Protein AF-0000000074539777 (afdb_homodimer)

InterPro domains:
  IPR002716 PIN domain [PF01850] (3-126)
  IPR002716 PIN domain [SM00670] (1-123)
  IPR029060 PIN-like domain superfamily [SSF88723] (1-130)

Structure (mmCIF, N/CA/C/O backbone):
data_AF-0000000074539777-model_v1
#
loop_
_entity.id
_entity.type
_entity.pdbx_description
1 polymer 'PIN domain-containing protein'
#
loop_
_atom_site.group_PDB
_atom_site.id
_atom_site.type_symbol
_atom_site.label_atom_id
_atom_site.label_alt_id
_atom_site.label_comp_id
_atom_site.label_asym_id
_atom_site.label_entity_id
_atom_site.label_seq_id
_atom_site.pdbx_PDB_ins_code
_atom_site.Cartn_x
_atom_site.Cartn_y
_atom_site.Cartn_z
_atom_site.occupancy
_atom_site.B_iso_or_equiv
_atom_site.auth_seq_id
_atom_site.auth_comp_id
_atom_site.auth_asym_id
_atom_site.auth_atom_id
_atom_site.pdbx_PDB_model_num
ATOM 1 N N . MET A 1 1 ? -0.847 11.086 22.734 1 93.5 1 MET A N 1
ATOM 2 C CA . MET A 1 1 ? -1.852 10.781 21.719 1 93.5 1 MET A CA 1
ATOM 3 C C . MET A 1 1 ? -1.204 10.594 20.359 1 93.5 1 MET A C 1
ATOM 5 O O . MET A 1 1 ? -0.222 11.266 20.031 1 93.5 1 MET A O 1
ATOM 9 N N . LYS A 1 2 ? -1.701 9.633 19.562 1 98.12 2 LYS A N 1
ATOM 10 C CA . LYS A 1 2 ? -1.198 9.391 18.219 1 98.12 2 LYS A CA 1
ATOM 11 C C . LYS A 1 2 ? -2.225 9.797 17.156 1 98.12 2 LYS A C 1
ATOM 13 O O . LYS A 1 2 ? -3.426 9.586 17.344 1 98.12 2 LYS A O 1
ATOM 18 N N . ILE A 1 3 ? -1.72 10.352 16.047 1 98.62 3 ILE A N 1
ATOM 19 C CA . ILE A 1 3 ? -2.578 10.797 14.945 1 98.62 3 ILE A CA 1
ATOM 20 C C . ILE A 1 3 ? -2.053 10.25 13.625 1 98.62 3 ILE A C 1
ATOM 22 O O . ILE A 1 3 ? -0.875 10.422 13.297 1 98.62 3 ILE A O 1
ATOM 26 N N . PHE A 1 4 ? -2.889 9.555 12.945 1 98.88 4 PHE A N 1
ATOM 27 C CA . PHE A 1 4 ? -2.537 9.023 11.633 1 98.88 4 PHE A CA 1
ATOM 28 C C . PHE A 1 4 ? -2.756 10.078 10.555 1 98.88 4 PHE A C 1
ATOM 30 O O . PHE A 1 4 ? -3.838 10.656 10.453 1 98.88 4 PHE A O 1
ATOM 37 N N . LEU A 1 5 ? -1.773 10.383 9.789 1 98.62 5 LEU A N 1
ATOM 38 C CA . LEU A 1 5 ? -1.896 11.312 8.672 1 98.62 5 LEU A CA 1
ATOM 39 C C . LEU A 1 5 ? -2.086 10.555 7.359 1 98.62 5 LEU A C 1
ATOM 41 O O . LEU A 1 5 ? -1.193 9.828 6.922 1 98.62 5 LEU A O 1
ATOM 45 N N . ASP A 1 6 ? -3.156 10.75 6.727 1 98.44 6 ASP A N 1
ATOM 46 C CA . ASP A 1 6 ? -3.512 10.117 5.457 1 98.44 6 ASP A CA 1
ATOM 47 C C . ASP A 1 6 ? -2.797 10.797 4.289 1 98.44 6 ASP A C 1
ATOM 49 O O . ASP A 1 6 ? -2.221 11.875 4.445 1 98.44 6 ASP A O 1
ATOM 53 N N . ALA A 1 7 ? -2.826 10.18 3.137 1 98.5 7 ALA A N 1
ATOM 54 C CA . ALA A 1 7 ? -2.092 10.641 1.961 1 98.5 7 ALA A CA 1
ATOM 55 C C . ALA A 1 7 ? -2.596 12.008 1.5 1 98.5 7 ALA A C 1
ATOM 57 O O . ALA A 1 7 ? -1.803 12.883 1.154 1 98.5 7 ALA A O 1
ATOM 58 N N . ASN A 1 8 ? -3.934 12.242 1.515 1 96.5 8 ASN A N 1
ATOM 59 C CA . ASN A 1 8 ? -4.473 13.5 1.01 1 96.5 8 ASN A CA 1
ATOM 60 C C . ASN A 1 8 ? -3.914 14.695 1.776 1 96.5 8 ASN A C 1
ATOM 62 O O . ASN A 1 8 ? -3.576 15.719 1.178 1 96.5 8 ASN A O 1
ATOM 66 N N . TYR A 1 9 ? -3.838 14.508 3.031 1 97.12 9 TYR A N 1
ATOM 67 C CA . TYR A 1 9 ? -3.311 15.609 3.83 1 97.12 9 TYR A CA 1
ATOM 68 C C . TYR A 1 9 ? -1.845 15.867 3.502 1 97.12 9 TYR A C 1
ATOM 70 O O . TYR A 1 9 ? -1.429 17.016 3.357 1 97.12 9 TYR A O 1
ATOM 78 N N . LEU A 1 10 ? -1.102 14.852 3.418 1 98.06 10 LEU A N 1
ATOM 79 C CA . LEU A 1 10 ? 0.322 14.961 3.119 1 98.06 10 LEU A CA 1
ATOM 80 C C . LEU A 1 10 ? 0.542 15.578 1.74 1 98.06 10 LEU A C 1
ATOM 82 O O . LEU A 1 10 ? 1.51 16.312 1.532 1 98.06 10 LEU A O 1
ATOM 86 N N . ILE A 1 11 ? -0.295 15.266 0.81 1 98 11 ILE A N 1
ATOM 87 C CA . ILE A 1 11 ? -0.222 15.828 -0.534 1 98 11 ILE A CA 1
ATOM 88 C C . ILE A 1 11 ? -0.515 17.328 -0.481 1 98 11 ILE A C 1
ATOM 90 O O . ILE A 1 11 ? 0.209 18.125 -1.076 1 98 11 ILE A O 1
ATOM 94 N N . TYR A 1 12 ? -1.495 17.703 0.322 1 95.62 12 TYR A N 1
ATOM 95 C CA . TYR A 1 12 ? -1.911 19.109 0.401 1 95.62 12 TYR A CA 1
ATOM 96 C C . TYR A 1 12 ? -0.841 19.953 1.075 1 95.62 12 TYR A C 1
ATOM 98 O O . TYR A 1 12 ? -0.708 21.141 0.779 1 95.62 12 TYR A O 1
ATOM 106 N N . LEU A 1 13 ? -0.101 19.344 1.964 1 95.81 13 LEU A N 1
ATOM 107 C CA . LEU A 1 13 ? 0.992 20.047 2.613 1 95.81 13 LEU A CA 1
ATOM 108 C C . LEU A 1 13 ? 2.062 20.453 1.599 1 95.81 13 LEU A C 1
ATOM 110 O O . LEU A 1 13 ? 2.762 21.438 1.784 1 95.81 13 LEU A O 1
ATOM 114 N N . LYS A 1 14 ? 2.145 19.641 0.512 1 95.06 14 LYS A N 1
ATOM 115 C CA . LYS A 1 14 ? 3.145 19.922 -0.518 1 95.06 14 LYS A CA 1
ATOM 116 C C . LYS A 1 14 ? 2.533 20.672 -1.693 1 95.06 14 LYS A C 1
ATOM 118 O O . LYS A 1 14 ? 3.154 21.578 -2.244 1 95.06 14 LYS A O 1
ATOM 123 N N . TYR A 1 15 ? 1.39 20.188 -2.094 1 91.38 15 TYR A N 1
ATOM 124 C CA . TYR A 1 15 ? 0.688 20.734 -3.248 1 91.38 15 TYR A CA 1
ATOM 125 C C . TYR A 1 15 ? -0.777 21 -2.922 1 91.38 15 TYR A 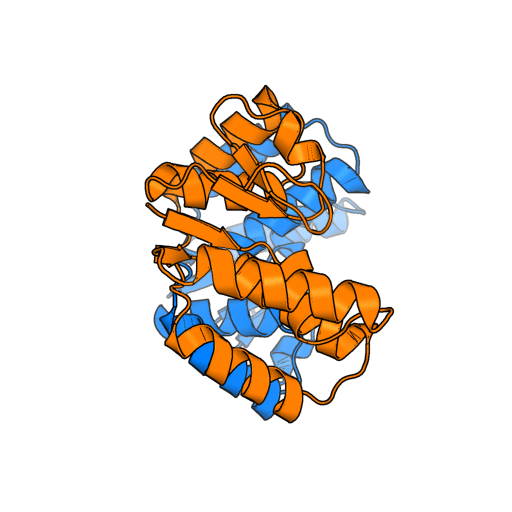C 1
ATOM 127 O O . TYR A 1 15 ? -1.549 20.078 -2.697 1 91.38 15 TYR A O 1
ATOM 135 N N . SER A 1 16 ? -1.021 22.359 -2.871 1 86.44 16 SER A N 1
ATOM 136 C CA . SER A 1 16 ? -2.395 22.766 -2.594 1 86.44 16 SER A CA 1
ATOM 137 C C . SER A 1 16 ? -2.99 23.531 -3.768 1 86.44 16 SER A C 1
ATOM 139 O O . SER A 1 16 ? -2.273 24.234 -4.484 1 86.44 16 SER A O 1
ATOM 141 N N . GLU A 1 17 ? -4.27 23.375 -3.844 1 83.5 17 GLU A N 1
ATOM 142 C CA . GLU A 1 17 ? -4.973 24.016 -4.949 1 83.5 17 GLU A CA 1
ATOM 143 C C . GLU A 1 17 ? -5.023 25.531 -4.758 1 83.5 17 GLU A C 1
ATOM 145 O O . GLU A 1 17 ? -5.242 26.281 -5.715 1 83.5 17 GLU A O 1
ATOM 150 N N . SER A 1 18 ? -4.961 26 -3.508 1 89.88 18 SER A N 1
ATOM 151 C CA . SER A 1 18 ? -5.023 27.422 -3.205 1 89.88 18 SER A CA 1
ATOM 152 C C . SER A 1 18 ? -4.199 27.766 -1.967 1 89.88 18 SER A C 1
ATOM 154 O O . SER A 1 18 ? -3.91 26.891 -1.149 1 89.88 18 SER A O 1
ATOM 156 N N . ASP A 1 19 ? -3.922 28.984 -1.865 1 90.94 19 ASP A N 1
ATOM 157 C CA . ASP A 1 19 ? -3.209 29.469 -0.685 1 90.94 19 ASP A CA 1
ATOM 158 C C . ASP A 1 19 ? -4.035 29.25 0.581 1 90.94 19 ASP A C 1
ATOM 160 O O . ASP A 1 19 ? -3.486 28.969 1.647 1 90.94 19 ASP A O 1
ATOM 164 N N . GLU A 1 20 ? -5.211 29.391 0.403 1 90.75 20 GLU A N 1
ATOM 165 C CA . GLU A 1 20 ? -6.113 29.219 1.539 1 90.75 20 GLU A CA 1
ATOM 166 C C . GLU A 1 20 ? -6.047 27.797 2.096 1 90.75 20 GLU A C 1
ATOM 168 O O . GLU A 1 20 ? -5.926 27.609 3.309 1 90.75 20 GLU A O 1
ATOM 173 N N . ILE A 1 21 ? -6.105 26.859 1.196 1 89.75 21 ILE A N 1
ATOM 174 C CA . ILE A 1 21 ? -6.043 25.469 1.61 1 89.75 21 ILE A CA 1
ATOM 175 C C . ILE A 1 21 ? -4.672 25.172 2.217 1 89.75 21 ILE A C 1
ATOM 177 O O . ILE A 1 21 ? -4.57 24.469 3.229 1 89.75 21 ILE A O 1
ATOM 181 N N . PHE A 1 22 ? -3.682 25.766 1.641 1 92.12 22 PHE A N 1
ATOM 182 C CA . PHE A 1 22 ? -2.33 25.578 2.158 1 92.12 22 PHE A CA 1
ATOM 183 C C . PHE A 1 22 ? -2.221 26.125 3.582 1 92.12 22 PHE A C 1
ATOM 185 O O . PHE A 1 22 ? -1.679 25.453 4.461 1 92.12 22 PHE A O 1
ATOM 192 N N . ASP A 1 23 ? -2.756 27.266 3.758 1 93.19 23 ASP A N 1
ATOM 193 C CA . ASP A 1 23 ? -2.725 27.875 5.082 1 93.19 23 ASP A CA 1
ATOM 194 C C . ASP A 1 23 ? -3.465 27.016 6.102 1 93.19 23 ASP A C 1
ATOM 196 O O . ASP A 1 23 ? -3.01 26.875 7.238 1 93.19 23 ASP A O 1
ATOM 200 N N . TYR A 1 24 ? -4.527 26.5 5.688 1 92.69 24 TYR A N 1
ATOM 201 C CA . TYR A 1 24 ? -5.289 25.625 6.574 1 92.69 24 TYR A CA 1
ATOM 202 C C . TYR A 1 24 ? -4.488 24.391 6.945 1 92.69 24 TYR A C 1
ATOM 204 O O . TYR A 1 24 ? -4.488 23.969 8.102 1 92.69 24 TYR A O 1
ATOM 212 N N . CYS A 1 25 ? -3.85 23.828 5.988 1 94.62 25 CYS A N 1
ATOM 213 C CA . CYS A 1 25 ? -3.053 22.625 6.23 1 94.62 25 CYS A CA 1
ATOM 214 C C . CYS A 1 25 ? -1.909 22.922 7.195 1 94.62 25 CYS A C 1
ATOM 216 O O . CYS A 1 25 ? -1.661 22.141 8.125 1 94.62 25 CYS A O 1
ATOM 218 N N . VAL A 1 26 ? -1.305 24.047 6.996 1 94.38 26 VAL A N 1
ATOM 219 C CA . VAL A 1 26 ? -0.168 24.422 7.832 1 94.38 26 VAL A CA 1
ATOM 220 C C . VAL A 1 26 ? -0.646 24.719 9.25 1 94.38 26 VAL A C 1
ATOM 222 O O . VAL A 1 26 ? 0.005 24.328 10.227 1 94.38 26 VAL A O 1
ATOM 225 N N . ASN A 1 27 ? -1.733 25.375 9.336 1 95 27 ASN A N 1
ATOM 226 C CA . ASN A 1 27 ? -2.295 25.672 10.648 1 95 27 ASN A CA 1
ATOM 227 C C . ASN A 1 27 ? -2.672 24.391 11.398 1 95 27 ASN A C 1
ATOM 229 O O . ASN A 1 27 ? -2.451 24.297 12.609 1 95 27 ASN A O 1
ATOM 233 N N . LEU A 1 28 ? -3.24 23.484 10.703 1 95.88 28 LEU A N 1
ATOM 234 C CA . LEU A 1 28 ? -3.566 22.203 11.32 1 95.88 28 LEU A CA 1
ATOM 235 C C . LEU A 1 28 ? -2.305 21.5 11.805 1 95.88 28 LEU A C 1
ATOM 237 O O . LEU A 1 28 ? -2.279 20.953 12.914 1 95.88 28 LEU A O 1
ATOM 241 N N . LEU A 1 29 ? -1.307 21.484 11.023 1 95.81 29 LEU A N 1
ATOM 242 C CA . LEU A 1 29 ? -0.048 20.859 11.414 1 95.81 29 LEU A CA 1
ATOM 243 C C . LEU A 1 29 ? 0.476 21.469 12.719 1 95.81 29 LEU A C 1
ATOM 245 O O . LEU A 1 29 ? 0.935 20.734 13.602 1 95.81 29 LEU A O 1
ATOM 249 N N . ARG A 1 30 ? 0.372 22.734 12.828 1 94.94 30 ARG A N 1
ATOM 250 C CA . ARG A 1 30 ? 0.839 23.422 14.031 1 94.94 30 ARG A CA 1
ATOM 251 C C . ARG A 1 30 ? 0.082 22.953 15.266 1 94.94 30 ARG A C 1
ATOM 253 O O . ARG A 1 30 ? 0.652 22.875 16.359 1 94.94 30 ARG A O 1
ATOM 260 N N . LYS A 1 31 ? -1.133 22.641 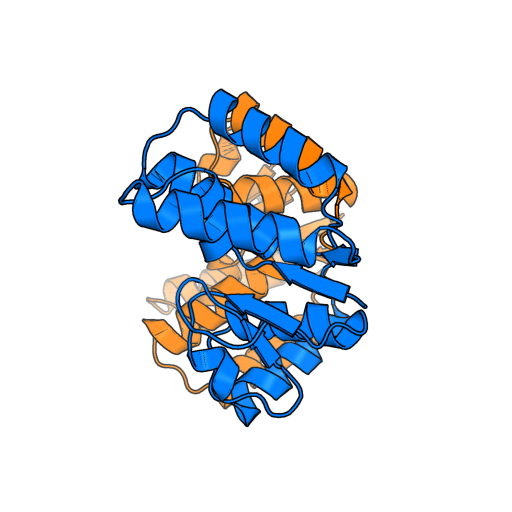15.055 1 94.88 31 LYS A N 1
ATOM 261 C CA . LYS A 1 31 ? -1.979 22.219 16.172 1 94.88 31 LYS A CA 1
ATOM 262 C C . LYS A 1 31 ? -1.674 20.766 16.562 1 94.88 31 LYS A C 1
ATOM 264 O O . LYS A 1 31 ? -1.789 20.406 17.734 1 94.88 31 LYS A O 1
ATOM 269 N N . ILE A 1 32 ? -1.252 20 15.602 1 95.81 32 ILE A N 1
ATOM 270 C CA . ILE A 1 32 ? -1.196 18.578 15.906 1 95.81 32 ILE A CA 1
ATOM 271 C C . ILE A 1 32 ? 0.26 18.125 16.016 1 95.81 32 ILE A C 1
ATOM 273 O O . ILE A 1 32 ? 0.539 17 16.422 1 95.81 32 ILE A O 1
ATOM 277 N N . GLU A 1 33 ? 1.209 19 15.758 1 95.06 33 GLU A N 1
ATOM 278 C CA . GLU A 1 33 ? 2.621 18.625 15.711 1 95.06 33 GLU A CA 1
ATOM 279 C C . GLU A 1 33 ? 3.123 18.203 17.094 1 95.06 33 GLU A C 1
ATOM 281 O O . GLU A 1 33 ? 4.184 17.594 17.203 1 95.06 33 GLU A O 1
ATOM 286 N N . LYS A 1 34 ? 2.418 18.5 18.125 1 95.94 34 LYS A N 1
ATOM 287 C CA . LYS A 1 34 ? 2.803 18.156 19.5 1 95.94 34 LYS A CA 1
ATOM 288 C C . LYS A 1 34 ? 2.512 16.688 19.797 1 95.94 34 LYS A C 1
ATOM 290 O O . LYS A 1 34 ? 3.008 16.141 20.781 1 95.94 34 LYS A O 1
ATOM 295 N N . TYR A 1 35 ? 1.707 16.109 19.016 1 97.5 35 TYR A N 1
ATOM 296 C CA . TYR A 1 35 ? 1.331 14.719 19.219 1 97.5 35 TYR A CA 1
ATOM 297 C C . TYR A 1 35 ? 2.24 13.789 18.422 1 97.5 35 TYR A C 1
ATOM 299 O O . TYR A 1 35 ? 3.131 14.25 17.703 1 97.5 35 TYR A O 1
ATOM 307 N N . ASP A 1 36 ? 2.104 12.477 18.656 1 98.06 36 ASP A N 1
ATOM 308 C CA . ASP A 1 36 ? 2.807 11.469 17.859 1 98.06 36 ASP A CA 1
ATOM 309 C C . ASP A 1 36 ? 2.137 11.273 16.5 1 98.06 36 ASP A C 1
ATOM 311 O O . ASP A 1 36 ? 1.086 10.633 16.406 1 98.06 36 ASP A O 1
ATOM 315 N N . LEU A 1 37 ? 2.762 11.797 15.484 1 98.69 37 LEU A N 1
ATOM 316 C CA . LEU A 1 37 ? 2.217 11.695 14.141 1 98.69 37 LEU A CA 1
ATOM 317 C C . LEU A 1 37 ? 2.703 10.422 13.453 1 98.69 37 LEU A C 1
ATOM 319 O O . LEU A 1 37 ? 3.898 10.117 13.477 1 98.69 37 LEU A O 1
ATOM 323 N N . VAL A 1 38 ? 1.741 9.648 12.891 1 98.81 38 VAL A N 1
ATOM 324 C CA . VAL A 1 38 ? 2.115 8.375 12.289 1 98.81 38 VAL A CA 1
ATOM 325 C C . VAL A 1 38 ? 1.491 8.258 10.906 1 98.81 38 VAL A C 1
ATOM 327 O O . VAL A 1 38 ? 0.511 8.938 10.594 1 98.81 38 VAL A O 1
ATOM 330 N N . THR A 1 39 ? 2.043 7.555 10.086 1 98.88 39 THR A N 1
ATOM 331 C CA . THR A 1 39 ? 1.542 7.102 8.789 1 98.88 39 THR A CA 1
ATOM 332 C C . THR A 1 39 ? 2.057 5.703 8.469 1 98.88 39 THR A C 1
ATOM 334 O O . THR A 1 39 ? 2.521 4.988 9.359 1 98.88 39 THR A O 1
ATOM 337 N N . ASN A 1 40 ? 1.815 5.18 7.312 1 98.88 40 ASN A N 1
ATOM 338 C CA . ASN A 1 40 ? 2.393 3.918 6.859 1 98.88 40 ASN A CA 1
ATOM 339 C C . ASN A 1 40 ? 2.871 4.008 5.41 1 98.88 40 ASN A C 1
ATOM 341 O O . ASN A 1 40 ? 2.672 5.027 4.75 1 98.88 40 ASN A O 1
ATOM 345 N N . MET A 1 41 ? 3.504 2.99 4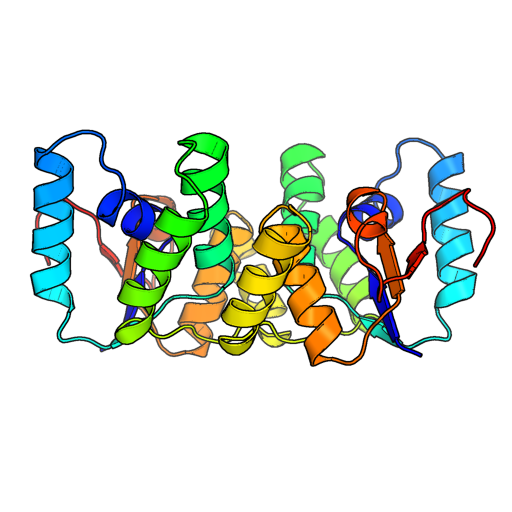.949 1 98.94 41 MET A N 1
ATOM 346 C CA . MET A 1 41 ? 4.156 3.047 3.646 1 98.94 41 MET A CA 1
ATOM 347 C C . MET A 1 41 ? 3.125 3.031 2.521 1 98.94 41 MET A C 1
ATOM 349 O O . MET A 1 41 ? 3.42 3.443 1.397 1 98.94 41 MET A O 1
ATOM 353 N N . LEU A 1 42 ? 1.915 2.492 2.764 1 98.88 42 LEU A N 1
ATOM 354 C CA . LEU A 1 42 ? 0.855 2.584 1.766 1 98.88 42 LEU A CA 1
ATOM 355 C C . LEU A 1 42 ? 0.506 4.039 1.474 1 98.88 42 LEU A C 1
ATOM 357 O O . LEU A 1 42 ? 0.339 4.422 0.313 1 98.88 42 LEU A O 1
ATOM 361 N N . ALA A 1 43 ? 0.405 4.852 2.527 1 98.88 43 ALA A N 1
ATOM 362 C CA . ALA A 1 43 ? 0.134 6.277 2.367 1 98.88 43 ALA A CA 1
ATOM 363 C C . ALA A 1 43 ? 1.274 6.973 1.629 1 98.88 43 ALA A C 1
ATOM 365 O O . ALA A 1 43 ? 1.037 7.793 0.739 1 98.88 43 ALA A O 1
ATOM 366 N N . ILE A 1 44 ? 2.492 6.645 1.985 1 98.94 44 ILE A N 1
ATOM 367 C CA . ILE A 1 44 ? 3.662 7.23 1.345 1 98.94 44 ILE A CA 1
ATOM 368 C C . ILE A 1 44 ? 3.67 6.879 -0.141 1 98.94 44 ILE A C 1
ATOM 370 O O . ILE A 1 44 ? 3.959 7.727 -0.986 1 98.94 44 ILE A O 1
ATOM 374 N N . ASP A 1 45 ? 3.391 5.625 -0.459 1 98.88 45 ASP A N 1
ATOM 375 C CA . ASP A 1 45 ? 3.271 5.172 -1.842 1 98.88 45 ASP A CA 1
ATOM 376 C C . ASP A 1 45 ? 2.27 6.027 -2.615 1 98.88 45 ASP A C 1
ATOM 378 O O . ASP A 1 45 ? 2.551 6.461 -3.734 1 98.88 45 ASP A O 1
ATOM 382 N N . GLU A 1 46 ? 1.127 6.273 -2.025 1 98.69 46 GLU A N 1
ATOM 383 C CA . GLU A 1 46 ? 0.076 7.074 -2.641 1 98.69 46 GLU A CA 1
ATOM 384 C C . GLU A 1 46 ? 0.53 8.516 -2.84 1 98.69 46 GLU A C 1
ATOM 386 O O . GLU A 1 46 ? 0.271 9.117 -3.887 1 98.69 46 GLU A O 1
ATOM 391 N N . VAL A 1 47 ? 1.192 9.078 -1.867 1 98.75 47 VAL A N 1
ATOM 392 C CA . VAL A 1 47 ? 1.679 10.453 -1.932 1 98.75 47 VAL A CA 1
ATOM 393 C C . VAL A 1 47 ? 2.646 10.609 -3.104 1 98.75 47 VAL A C 1
ATOM 395 O O . VAL A 1 47 ? 2.518 11.531 -3.906 1 98.75 47 VAL A O 1
ATOM 398 N N . ILE A 1 48 ? 3.562 9.672 -3.215 1 98.88 48 ILE A N 1
ATOM 399 C CA . ILE A 1 48 ? 4.566 9.758 -4.273 1 98.88 48 ILE A CA 1
ATOM 400 C C . ILE A 1 48 ? 3.887 9.633 -5.637 1 98.88 48 ILE A C 1
ATOM 402 O O . ILE A 1 48 ? 4.191 10.398 -6.555 1 98.88 48 ILE A O 1
ATOM 406 N N . TRP A 1 49 ? 2.969 8.719 -5.758 1 98.5 49 TRP A N 1
ATOM 407 C CA . TRP A 1 49 ? 2.256 8.523 -7.016 1 98.5 49 TRP A CA 1
ATOM 408 C C . TRP A 1 49 ? 1.562 9.812 -7.449 1 98.5 49 TRP A C 1
ATOM 410 O O . TRP A 1 49 ? 1.722 10.258 -8.594 1 98.5 49 TRP A O 1
ATOM 420 N N . ILE A 1 50 ? 0.854 10.391 -6.551 1 98.44 50 ILE A N 1
ATOM 421 C CA . ILE A 1 50 ? 0.046 11.562 -6.887 1 98.44 50 ILE A CA 1
ATOM 422 C C . ILE A 1 50 ? 0.956 12.742 -7.199 1 98.44 50 ILE A C 1
ATOM 424 O O . ILE A 1 50 ? 0.805 13.398 -8.234 1 98.44 50 ILE A O 1
ATOM 428 N N . LEU A 1 51 ? 1.91 13.016 -6.34 1 98.5 51 LEU A N 1
ATOM 429 C CA . LEU A 1 51 ? 2.768 14.18 -6.535 1 98.5 51 LEU A CA 1
ATOM 430 C C . LEU A 1 51 ? 3.602 14.039 -7.805 1 98.5 51 LEU A C 1
ATOM 432 O O . LEU A 1 51 ? 3.717 14.984 -8.586 1 98.5 51 LEU A O 1
ATOM 436 N N . ASN A 1 52 ? 4.152 12.836 -8 1 98.31 52 ASN A N 1
ATOM 437 C CA . ASN A 1 52 ? 5.066 12.641 -9.117 1 98.31 52 ASN A CA 1
ATOM 438 C C . ASN A 1 52 ? 4.316 12.352 -10.414 1 98.31 52 ASN A C 1
ATOM 440 O O . ASN A 1 52 ? 4.621 12.93 -11.461 1 98.31 52 ASN A O 1
ATOM 444 N N . ARG A 1 53 ? 3.354 11.484 -10.383 1 95.56 53 ARG A N 1
ATOM 445 C CA . ARG A 1 53 ? 2.742 11.008 -11.625 1 95.56 53 ARG A CA 1
ATOM 446 C C . ARG A 1 53 ? 1.556 11.883 -12.016 1 95.56 53 ARG A C 1
ATOM 448 O O . ARG A 1 53 ? 1.311 12.109 -13.203 1 95.56 53 ARG A O 1
ATOM 455 N N . LYS A 1 54 ? 0.869 12.297 -11.094 1 95.31 54 LYS A N 1
ATOM 456 C CA . LYS A 1 54 ? -0.318 13.086 -11.406 1 95.31 54 LYS A CA 1
ATOM 457 C C . LYS A 1 54 ? 0.021 14.57 -11.508 1 95.31 54 LYS A C 1
ATOM 459 O O . LYS A 1 54 ? -0.335 15.234 -12.484 1 95.31 54 LYS A O 1
ATOM 464 N N . TYR A 1 55 ? 0.774 15.102 -10.57 1 96.5 55 TYR A N 1
ATOM 465 C CA . TYR A 1 55 ? 1.064 16.531 -10.531 1 96.5 55 TYR A CA 1
ATOM 466 C C . TYR A 1 55 ? 2.402 16.828 -11.195 1 96.5 55 TYR A C 1
ATOM 468 O O . TYR A 1 55 ? 2.779 18 -11.344 1 96.5 55 TYR A O 1
ATOM 476 N N . LYS A 1 56 ? 3.176 15.875 -11.57 1 96.62 56 LYS A N 1
ATOM 477 C CA . LYS A 1 56 ? 4.387 15.961 -12.383 1 96.62 56 LYS A CA 1
ATOM 478 C C . LYS A 1 56 ? 5.488 16.719 -11.648 1 96.62 56 LYS A C 1
ATOM 480 O O . LYS A 1 56 ? 6.281 17.422 -12.273 1 96.62 56 LYS A O 1
ATOM 485 N N . ILE A 1 57 ? 5.441 16.594 -10.359 1 97.56 57 ILE A N 1
ATOM 486 C CA . ILE A 1 57 ? 6.555 17.125 -9.578 1 97.56 57 ILE A CA 1
ATOM 487 C C . ILE A 1 57 ? 7.77 16.203 -9.719 1 97.56 57 ILE A C 1
ATOM 489 O O . ILE A 1 57 ? 7.637 14.984 -9.68 1 97.56 57 ILE A O 1
ATOM 493 N N . GLU A 1 58 ? 8.891 16.812 -9.859 1 97.69 58 GLU A N 1
ATOM 494 C CA . GLU A 1 58 ? 10.109 16.031 -10.031 1 97.69 58 GLU A CA 1
ATOM 495 C C . GLU A 1 58 ? 10.367 15.133 -8.82 1 97.69 58 GLU A C 1
ATOM 497 O O . GLU A 1 58 ? 10.148 15.547 -7.68 1 97.69 58 GLU A O 1
ATOM 502 N N . LEU A 1 59 ? 10.875 13.984 -9.086 1 97.94 59 LEU A N 1
ATOM 503 C CA . LEU A 1 59 ? 11.07 12.984 -8.039 1 97.94 59 LEU A CA 1
ATOM 504 C C . LEU A 1 59 ? 11.984 13.516 -6.945 1 97.94 59 LEU A C 1
ATOM 506 O O . LEU A 1 59 ? 11.75 13.273 -5.758 1 97.94 59 LEU A O 1
ATOM 510 N N . ASP A 1 60 ? 13.031 14.18 -7.316 1 97.5 60 ASP A N 1
ATOM 511 C CA . ASP A 1 60 ? 13.961 14.719 -6.332 1 97.5 60 ASP A CA 1
ATOM 512 C C . ASP A 1 60 ? 13.258 15.68 -5.379 1 97.5 60 ASP A C 1
ATOM 514 O O . ASP A 1 60 ? 13.539 15.703 -4.184 1 97.5 60 ASP A O 1
ATOM 518 N N . GLU A 1 61 ? 12.422 16.453 -5.906 1 98.12 61 GLU A N 1
ATOM 519 C CA . GLU A 1 61 ? 11.648 17.391 -5.09 1 98.12 61 GLU A CA 1
ATOM 520 C C . GLU A 1 61 ? 10.688 16.641 -4.168 1 98.12 61 GLU A C 1
ATOM 522 O O . GLU A 1 61 ? 10.516 17.016 -3.006 1 98.12 61 GLU A O 1
ATOM 527 N N . VAL A 1 62 ? 10.062 15.625 -4.695 1 98.69 62 VAL A N 1
ATOM 528 C CA . VAL A 1 62 ? 9.141 14.812 -3.902 1 98.69 62 VAL A CA 1
ATOM 529 C C . VAL A 1 62 ? 9.883 14.18 -2.732 1 98.69 62 VAL A C 1
ATOM 531 O O . VAL A 1 62 ? 9.422 14.227 -1.591 1 98.69 62 VAL A O 1
ATOM 534 N N . PHE A 1 63 ? 11.039 13.602 -2.973 1 98.62 63 PHE A N 1
ATOM 535 C CA . PHE A 1 63 ? 11.781 12.898 -1.93 1 98.62 63 PHE A CA 1
ATOM 536 C C . PHE A 1 63 ? 12.383 13.883 -0.935 1 98.62 63 PHE A C 1
ATOM 538 O O . PHE A 1 63 ? 12.484 13.578 0.257 1 98.62 63 PHE A O 1
ATOM 545 N N . GLU A 1 64 ? 12.773 15.047 -1.418 1 98.38 64 GLU A N 1
ATOM 546 C CA . GLU A 1 64 ? 13.195 16.094 -0.483 1 98.38 64 GLU A CA 1
ATOM 547 C C . GLU A 1 64 ? 12.078 16.438 0.494 1 98.38 64 GLU A C 1
ATOM 549 O O . GLU A 1 64 ? 12.32 16.578 1.695 1 98.38 64 GLU A O 1
ATOM 554 N N . TYR A 1 65 ? 10.938 16.594 -0.055 1 98.5 65 TYR A N 1
ATOM 555 C CA . TYR A 1 65 ? 9.758 16.891 0.747 1 98.5 65 TYR A CA 1
ATOM 556 C C . TYR A 1 65 ? 9.484 15.773 1.745 1 98.5 65 TYR A C 1
ATOM 558 O O . TYR A 1 65 ? 9.336 16.016 2.943 1 98.5 65 TYR A O 1
ATOM 566 N N . LEU A 1 66 ? 9.5 14.516 1.318 1 98.75 66 LEU A N 1
ATOM 567 C CA . LEU A 1 66 ? 9.188 13.375 2.174 1 98.75 66 LEU A CA 1
ATOM 568 C C . LEU A 1 66 ? 10.289 13.164 3.207 1 98.75 66 LEU A C 1
ATOM 570 O O . LEU A 1 66 ? 10.016 12.766 4.344 1 98.75 66 LEU A O 1
ATOM 574 N N . ASP A 1 67 ? 11.539 13.375 2.809 1 98.5 67 ASP A N 1
ATOM 575 C CA . ASP A 1 67 ? 12.641 13.273 3.762 1 98.5 67 ASP A CA 1
ATOM 576 C C . ASP A 1 67 ? 12.445 14.227 4.938 1 98.5 67 ASP A C 1
ATOM 578 O O . ASP A 1 67 ? 12.719 13.875 6.086 1 98.5 67 ASP A O 1
ATOM 582 N N . ARG A 1 68 ? 11.984 15.398 4.652 1 97.25 68 ARG A N 1
ATOM 583 C CA . ARG A 1 68 ? 11.711 16.375 5.703 1 97.25 68 ARG A CA 1
ATOM 584 C C . ARG A 1 68 ? 10.547 15.93 6.574 1 97.25 68 ARG A C 1
ATOM 586 O O . ARG A 1 68 ? 10.617 16 7.805 1 97.25 68 ARG A O 1
ATOM 593 N N . LEU A 1 69 ? 9.539 15.5 5.941 1 96.94 69 LEU A N 1
ATOM 594 C CA . LEU A 1 69 ? 8.344 15.07 6.66 1 96.94 69 LEU A CA 1
ATOM 595 C C . LEU A 1 69 ? 8.656 13.898 7.586 1 96.94 69 LEU A C 1
ATOM 597 O O . LEU A 1 69 ? 8.164 13.852 8.719 1 96.94 69 LEU A O 1
ATOM 601 N N . LEU A 1 70 ? 9.43 12.961 7.109 1 97.12 70 LEU A N 1
ATOM 602 C CA . LEU A 1 70 ? 9.664 11.711 7.824 1 97.12 70 LEU A CA 1
ATOM 603 C C . LEU A 1 70 ? 10.625 11.922 8.992 1 97.12 70 LEU A C 1
ATOM 605 O O . LEU A 1 70 ? 10.82 11.023 9.812 1 97.12 70 LEU A O 1
ATOM 609 N N . SER A 1 71 ? 11.141 13.109 9.133 1 95.69 71 SER A N 1
ATOM 610 C CA . SER A 1 71 ? 11.961 13.438 10.297 1 95.69 71 SER A CA 1
ATOM 611 C C . SER A 1 71 ? 11.109 13.602 11.547 1 95.69 71 SER A C 1
ATOM 613 O O . SER A 1 71 ? 11.617 13.523 12.672 1 95.69 71 SER A O 1
ATOM 615 N N . PHE A 1 72 ? 9.797 13.797 11.43 1 95.19 72 PHE A N 1
ATOM 616 C CA . PHE A 1 72 ? 8.93 13.977 12.586 1 95.19 72 PHE A CA 1
ATOM 617 C C . PHE A 1 72 ? 7.684 13.102 12.469 1 95.19 72 PHE A C 1
ATOM 619 O O . PHE A 1 72 ? 6.816 13.133 13.352 1 95.19 72 PHE A O 1
ATOM 626 N N . LEU A 1 73 ? 7.551 12.469 11.398 1 97.69 73 LEU A N 1
ATOM 627 C CA . LEU A 1 73 ? 6.434 11.578 11.102 1 97.69 73 LEU A CA 1
ATOM 628 C C . LEU A 1 73 ? 6.871 10.117 11.148 1 97.69 73 LEU A C 1
ATOM 630 O O . LEU A 1 73 ? 7.773 9.711 10.414 1 97.69 73 LEU A O 1
ATOM 634 N N . ARG A 1 74 ? 6.254 9.359 12.008 1 98.19 74 ARG A N 1
ATOM 635 C CA . ARG A 1 74 ? 6.645 7.965 12.172 1 98.19 74 ARG A CA 1
ATOM 636 C C . ARG A 1 74 ? 5.879 7.066 11.211 1 98.19 74 ARG A C 1
ATOM 638 O O . ARG A 1 74 ? 4.656 7.168 11.094 1 98.19 74 ARG A O 1
ATOM 645 N N . VAL A 1 75 ? 6.57 6.184 10.57 1 98.81 75 VAL A N 1
ATOM 646 C CA . VAL A 1 75 ? 5.965 5.191 9.688 1 98.81 75 VAL A CA 1
ATOM 647 C C . VAL A 1 75 ? 5.754 3.883 10.445 1 98.81 75 VAL A C 1
ATOM 649 O O . VAL A 1 75 ? 6.719 3.199 10.797 1 98.81 75 VAL A O 1
ATOM 652 N N . VAL A 1 76 ? 4.547 3.518 10.672 1 98.81 76 VAL A N 1
ATOM 653 C CA . VAL A 1 76 ? 4.262 2.27 11.367 1 98.81 76 VAL A CA 1
ATOM 654 C C . VAL A 1 76 ? 4.258 1.109 10.375 1 98.81 76 VAL A C 1
ATOM 656 O O . VAL A 1 76 ? 3.916 1.289 9.203 1 98.81 76 VAL A O 1
ATOM 659 N N . PRO A 1 77 ? 4.641 -0.078 10.844 1 98.81 77 PRO A N 1
ATOM 660 C CA . PRO A 1 77 ? 4.746 -1.219 9.93 1 98.81 77 PRO A CA 1
ATOM 661 C C . PRO A 1 77 ? 3.381 -1.739 9.484 1 98.81 77 PRO A C 1
ATOM 663 O O . PRO A 1 77 ? 2.395 -1.607 10.211 1 98.81 77 PRO A O 1
ATOM 666 N N . ILE A 1 78 ? 3.324 -2.234 8.258 1 98.88 78 ILE A N 1
ATOM 667 C CA . ILE A 1 78 ? 2.225 -3.041 7.734 1 98.88 78 ILE A CA 1
ATOM 668 C C . ILE A 1 78 ? 2.637 -4.512 7.695 1 98.88 78 ILE A C 1
ATOM 670 O O . ILE A 1 78 ? 3.672 -4.855 7.121 1 98.88 78 ILE A O 1
ATOM 674 N N . GLU A 1 79 ? 1.829 -5.328 8.336 1 98.44 79 GLU A N 1
ATOM 675 C CA . GLU A 1 79 ? 2.191 -6.727 8.531 1 98.44 79 GLU A CA 1
ATOM 676 C C . GLU A 1 79 ? 1.044 -7.656 8.148 1 98.44 79 GLU A C 1
ATOM 678 O O . GLU A 1 79 ? -0.054 -7.191 7.824 1 98.44 79 GLU A O 1
ATOM 683 N N . ALA A 1 80 ? 1.403 -8.992 8.203 1 98.5 80 ALA A N 1
ATOM 684 C CA . ALA A 1 80 ? 0.408 -10 7.863 1 98.5 80 ALA A CA 1
ATOM 685 C C . ALA A 1 80 ? -0.821 -9.891 8.758 1 98.5 80 ALA A C 1
ATOM 687 O O . ALA A 1 80 ? -1.944 -10.141 8.312 1 98.5 80 ALA A O 1
ATOM 688 N N . GLU A 1 81 ? -0.63 -9.461 9.953 1 98.25 81 GLU A N 1
ATOM 689 C CA . GLU A 1 81 ? -1.697 -9.344 10.945 1 98.25 81 GLU A CA 1
ATOM 690 C C . GLU A 1 81 ? -2.715 -8.281 10.539 1 98.25 81 GLU A C 1
ATOM 692 O O . GLU A 1 81 ? -3.848 -8.281 11.031 1 98.25 81 GLU A O 1
ATOM 697 N N . ASP A 1 82 ? -2.34 -7.406 9.688 1 98.81 82 ASP A N 1
ATOM 698 C CA . ASP A 1 82 ? -3.252 -6.359 9.227 1 98.81 82 ASP A CA 1
ATOM 699 C C . ASP A 1 82 ? -4.363 -6.941 8.359 1 98.81 82 ASP A C 1
ATOM 701 O O . ASP A 1 82 ? -5.418 -6.324 8.195 1 98.81 82 ASP A O 1
ATOM 705 N N . TYR A 1 83 ? -4.109 -8.109 7.785 1 98.81 83 TYR A N 1
ATOM 706 C CA . TYR A 1 83 ? -5.039 -8.695 6.824 1 98.81 83 TYR A CA 1
ATOM 707 C C . TYR A 1 83 ? -6.391 -8.961 7.469 1 98.81 83 TYR A C 1
ATOM 709 O O . TYR A 1 83 ? -7.43 -8.578 6.926 1 98.81 83 TYR A O 1
ATOM 717 N N . ASP A 1 84 ? -6.375 -9.602 8.633 1 98.44 84 ASP A N 1
ATOM 718 C CA . ASP A 1 84 ? -7.633 -9.961 9.281 1 98.44 84 ASP A CA 1
ATOM 719 C C . ASP A 1 84 ? -8.414 -8.711 9.695 1 98.44 84 ASP A C 1
ATOM 721 O O . ASP A 1 84 ? -9.641 -8.688 9.602 1 98.44 84 ASP A O 1
ATOM 725 N N . LEU A 1 85 ? -7.746 -7.723 10.133 1 98.69 85 LEU A N 1
ATOM 726 C CA . LEU A 1 85 ? -8.391 -6.465 10.508 1 98.69 85 LEU A CA 1
ATOM 727 C C . LEU A 1 85 ? -8.953 -5.762 9.281 1 98.69 85 LEU A C 1
ATOM 729 O O . LEU A 1 85 ? -10.078 -5.254 9.32 1 98.69 85 LEU A O 1
ATOM 733 N N . MET A 1 86 ? -8.141 -5.707 8.219 1 98.69 86 MET A N 1
ATOM 734 C CA . MET A 1 86 ? -8.602 -5.113 6.973 1 98.69 86 MET A CA 1
ATOM 735 C C . MET A 1 86 ? -9.906 -5.762 6.512 1 98.69 86 MET A C 1
ATOM 737 O O . MET A 1 86 ? -10.844 -5.07 6.121 1 98.69 86 MET A O 1
ATOM 741 N N . LYS A 1 87 ? -9.898 -7.094 6.562 1 98.38 87 LYS A N 1
ATOM 742 C CA . LYS A 1 87 ? -11.086 -7.871 6.211 1 98.38 87 LYS A CA 1
ATOM 743 C C . LYS A 1 87 ? -12.281 -7.473 7.074 1 98.38 87 LYS A C 1
ATOM 745 O O . LYS A 1 87 ? -13.367 -7.215 6.559 1 98.38 87 LYS A O 1
ATOM 750 N N . GLU A 1 88 ? -12.078 -7.422 8.352 1 98.19 88 GLU A N 1
ATOM 751 C CA . GLU A 1 88 ? -13.109 -7.023 9.297 1 98.19 88 GLU A CA 1
ATOM 752 C C . GLU A 1 88 ? -13.648 -5.629 8.977 1 98.19 88 GLU A C 1
ATOM 754 O O . GLU A 1 88 ? -14.859 -5.414 8.961 1 98.19 88 GLU A O 1
ATOM 759 N N . PHE A 1 89 ? -12.82 -4.723 8.695 1 98.62 89 PHE A N 1
ATOM 760 C CA . PHE A 1 89 ? -13.211 -3.332 8.484 1 98.62 89 PHE A CA 1
ATOM 761 C C . PHE A 1 89 ? -13.914 -3.166 7.145 1 98.62 89 PHE A C 1
ATOM 763 O O . PHE A 1 89 ? -14.859 -2.383 7.027 1 98.62 89 PHE A O 1
ATOM 770 N N . MET A 1 90 ? -13.438 -3.854 6.117 1 98.38 90 MET A N 1
ATOM 771 C CA . MET A 1 90 ? -14.117 -3.773 4.828 1 98.38 90 MET A CA 1
ATOM 772 C C . MET A 1 90 ? -15.539 -4.32 4.93 1 98.38 90 MET A C 1
ATOM 774 O O . MET A 1 90 ? -16.484 -3.707 4.426 1 98.38 90 MET A O 1
ATOM 778 N N . LEU A 1 91 ? -15.656 -5.43 5.574 1 97.38 91 LEU A N 1
ATOM 779 C CA . LEU A 1 91 ? -16.953 -6.07 5.707 1 97.38 91 LEU 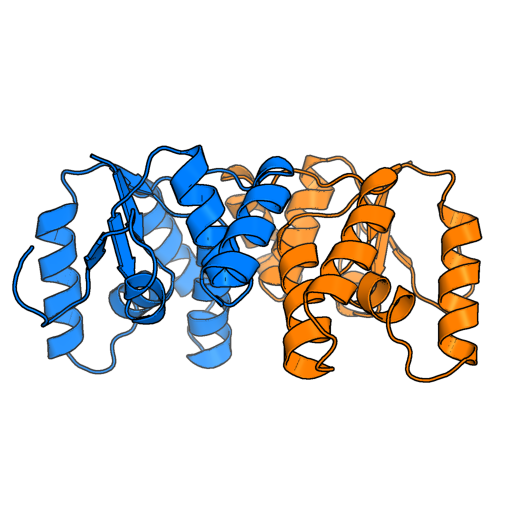A CA 1
ATOM 780 C C . LEU A 1 91 ? -17.859 -5.285 6.66 1 97.38 91 LEU A C 1
ATOM 782 O O . LEU A 1 91 ? -19.062 -5.18 6.434 1 97.38 91 LEU A O 1
ATOM 786 N N . GLY A 1 92 ? -17.297 -4.75 7.652 1 97.69 92 GLY A N 1
ATOM 787 C CA . GLY A 1 92 ? -18.062 -4.105 8.703 1 97.69 92 GLY A CA 1
ATOM 788 C C . GLY A 1 92 ? -18.453 -2.68 8.367 1 97.69 92 GLY A C 1
ATOM 789 O O . GLY A 1 92 ? -19.531 -2.219 8.75 1 97.69 92 GLY A O 1
ATOM 790 N N . TYR A 1 93 ? -17.578 -1.961 7.629 1 97.75 93 TYR A N 1
ATOM 791 C CA . TYR A 1 93 ? -17.812 -0.537 7.41 1 97.75 93 TYR A CA 1
ATOM 792 C C . TYR A 1 93 ? -17.953 -0.229 5.926 1 97.75 93 TYR A C 1
ATOM 794 O O . TYR A 1 93 ? -18.156 0.924 5.543 1 97.75 93 TYR A O 1
ATOM 802 N N . ASN A 1 94 ? -17.844 -1.19 5.059 1 95.75 94 ASN A N 1
ATOM 803 C CA . ASN A 1 94 ? -17.938 -1.01 3.615 1 95.75 94 ASN A CA 1
ATOM 804 C C . ASN A 1 94 ? -16.938 0.017 3.102 1 95.75 94 ASN A C 1
ATOM 806 O O . ASN A 1 94 ? -17.312 0.96 2.402 1 95.75 94 ASN A O 1
ATOM 810 N N . LEU A 1 95 ? -15.688 -0.181 3.502 1 97.44 95 LEU A N 1
ATOM 811 C CA . LEU A 1 95 ? -14.602 0.701 3.098 1 97.44 95 LEU A CA 1
ATOM 812 C C . LEU A 1 95 ? -13.805 0.091 1.947 1 97.44 95 LEU A C 1
ATOM 814 O O . LEU A 1 95 ? -13.875 -1.118 1.713 1 97.44 95 LEU A O 1
ATOM 818 N N . LYS A 1 96 ? -13.109 0.93 1.249 1 97.56 96 LYS A N 1
ATOM 819 C CA . LYS A 1 96 ? -12.133 0.476 0.262 1 97.56 96 LYS A CA 1
ATOM 820 C C . LYS A 1 96 ? -10.961 -0.241 0.933 1 97.56 96 LYS A C 1
ATOM 822 O O . LYS A 1 96 ? -10.719 -0.054 2.127 1 97.56 96 LYS A O 1
ATOM 827 N N . PRO A 1 97 ? -10.289 -1.031 0.182 1 98.56 97 PRO A N 1
ATOM 828 C CA . PRO A 1 97 ? -9.203 -1.812 0.781 1 98.56 97 PRO A CA 1
ATOM 829 C C . PRO A 1 97 ? -8.109 -0.935 1.39 1 98.56 97 PRO A C 1
ATOM 831 O O . PRO A 1 97 ? -7.703 -1.154 2.533 1 98.56 97 PRO A O 1
ATOM 834 N N . SER A 1 98 ? -7.703 0.082 0.652 1 98.62 98 SER A N 1
ATOM 835 C CA . SER A 1 98 ? -6.621 0.921 1.159 1 98.62 98 SER A CA 1
ATOM 836 C C . SER A 1 98 ? -7.027 1.626 2.449 1 98.62 98 SER A C 1
ATOM 838 O O . SER A 1 98 ? -6.238 1.709 3.393 1 98.62 98 SER A O 1
ATOM 840 N N . ASP A 1 99 ? -8.234 2.111 2.535 1 98.69 99 ASP A N 1
ATOM 841 C CA . ASP A 1 99 ? -8.75 2.748 3.746 1 98.69 99 ASP A CA 1
ATOM 842 C C . ASP A 1 99 ? -8.797 1.759 4.91 1 98.69 99 ASP A C 1
ATOM 844 O O . ASP A 1 99 ? -8.438 2.105 6.039 1 98.69 99 ASP A O 1
ATOM 848 N N . SER A 1 100 ? -9.219 0.555 4.594 1 98.88 100 SER A N 1
ATOM 849 C CA . SER A 1 100 ? -9.297 -0.487 5.613 1 98.88 100 SER A CA 1
ATOM 850 C C . SER A 1 100 ? -7.914 -0.888 6.105 1 98.88 100 SER A C 1
ATOM 852 O O . SER A 1 100 ? -7.738 -1.222 7.281 1 98.88 100 SER A O 1
ATOM 854 N N . LEU A 1 101 ? -6.98 -0.855 5.211 1 98.88 101 LEU A N 1
ATOM 855 C CA . LEU A 1 101 ? -5.609 -1.166 5.602 1 98.88 101 LEU A CA 1
ATOM 856 C C . LEU A 1 101 ? -5.027 -0.056 6.469 1 98.88 101 LEU A C 1
ATOM 858 O O . LEU A 1 101 ? -4.285 -0.328 7.418 1 98.88 101 LEU A O 1
ATOM 862 N N . HIS A 1 102 ? -5.336 1.208 6.184 1 98.88 102 HIS A N 1
ATOM 863 C CA . HIS A 1 102 ? -4.969 2.301 7.078 1 98.88 102 HIS A CA 1
ATOM 864 C C . HIS A 1 102 ? -5.559 2.1 8.469 1 98.88 102 HIS A C 1
ATOM 866 O O . HIS A 1 102 ? -4.855 2.23 9.469 1 98.88 102 HIS A O 1
ATOM 872 N N . LEU A 1 103 ? -6.809 1.732 8.516 1 98.88 103 LEU A N 1
ATOM 873 C CA . LEU A 1 103 ? -7.469 1.488 9.797 1 98.88 103 LEU A CA 1
ATOM 874 C C . LEU A 1 103 ? -6.797 0.34 10.539 1 98.88 103 LEU A C 1
ATOM 876 O O . LEU A 1 103 ? -6.676 0.38 11.766 1 98.88 103 LEU A O 1
ATOM 880 N N . SER A 1 104 ? -6.438 -0.711 9.773 1 98.88 104 SER A N 1
ATOM 881 C CA . SER A 1 104 ? -5.738 -1.831 10.391 1 98.88 104 SER A CA 1
ATOM 882 C C . SER A 1 104 ? -4.445 -1.375 11.062 1 98.88 104 SER A C 1
ATOM 884 O O . SER A 1 104 ? -4.156 -1.761 12.195 1 98.88 104 SER A O 1
ATOM 886 N N . SER A 1 105 ? -3.693 -0.529 10.352 1 98.69 105 SER A N 1
ATOM 887 C CA . SER A 1 105 ? -2.479 0.042 10.922 1 98.69 105 SER A CA 1
ATOM 888 C C . SER A 1 105 ? -2.785 0.848 12.18 1 98.69 105 SER A C 1
ATOM 890 O O . SER A 1 105 ? -2.094 0.718 13.195 1 98.69 105 SER A O 1
ATOM 892 N N . MET A 1 106 ? -3.812 1.643 12.109 1 98.81 106 MET A N 1
ATOM 893 C CA . MET A 1 106 ? -4.215 2.467 13.242 1 98.81 106 MET A CA 1
ATOM 894 C C . MET A 1 106 ? -4.574 1.599 14.445 1 98.81 106 MET A C 1
ATOM 896 O O . MET A 1 106 ? -4.078 1.823 15.547 1 98.81 106 MET A O 1
ATOM 900 N N . ARG A 1 107 ? -5.398 0.567 14.188 1 98.75 107 ARG A N 1
ATOM 901 C CA . ARG A 1 107 ? -5.859 -0.318 15.25 1 98.75 107 ARG A CA 1
ATOM 902 C C . ARG A 1 107 ? -4.68 -1.016 15.93 1 98.75 107 ARG A C 1
ATOM 904 O O . ARG A 1 107 ? -4.586 -1.035 17.156 1 98.75 107 ARG A O 1
ATOM 911 N N . ARG A 1 108 ? -3.82 -1.533 15.219 1 98.56 108 ARG A N 1
ATOM 912 C CA . ARG A 1 108 ? -2.701 -2.309 15.742 1 98.56 108 ARG A CA 1
ATOM 913 C C . ARG A 1 108 ? -1.739 -1.423 16.531 1 98.56 108 ARG A C 1
ATOM 915 O O . ARG A 1 108 ? -0.974 -1.913 17.359 1 98.56 108 ARG A O 1
ATOM 922 N N . HIS A 1 109 ? -1.78 -0.121 16.234 1 98.31 109 HIS A N 1
ATOM 923 C CA . HIS A 1 109 ? -0.788 0.75 16.859 1 98.31 109 HIS A CA 1
ATOM 924 C C . HIS A 1 109 ? -1.445 1.746 17.812 1 98.31 109 HIS A C 1
ATOM 926 O O . HIS A 1 109 ? -0.833 2.748 18.188 1 98.31 109 HIS A O 1
ATOM 932 N N . GLY A 1 110 ? -2.693 1.543 18.109 1 98.19 110 GLY A N 1
ATOM 933 C CA . GLY A 1 110 ? -3.387 2.318 19.125 1 98.19 110 GLY A CA 1
ATOM 934 C C . GLY A 1 110 ? -3.703 3.734 18.688 1 98.19 110 GLY A C 1
ATOM 935 O O . GLY A 1 110 ? -3.615 4.672 19.484 1 98.19 110 GLY A O 1
ATOM 936 N N . VAL A 1 111 ? -3.939 3.928 17.438 1 98.75 111 VAL A N 1
ATOM 937 C CA . VAL A 1 111 ? -4.277 5.23 16.875 1 98.75 111 VAL A CA 1
ATOM 938 C C . VAL A 1 111 ? -5.785 5.312 16.625 1 98.75 111 VAL A C 1
ATOM 940 O O . VAL A 1 111 ? -6.371 4.41 16.031 1 98.75 111 VAL A O 1
ATOM 943 N N . SER A 1 112 ? -6.434 6.387 17.062 1 98.62 112 SER A N 1
ATOM 944 C CA . SER A 1 112 ? -7.879 6.5 16.891 1 98.62 112 SER A CA 1
ATOM 945 C C . SER A 1 112 ? -8.258 7.82 16.234 1 98.62 112 SER A C 1
ATOM 947 O O . SER A 1 112 ? -9.445 8.125 16.078 1 98.62 112 SER A O 1
ATOM 949 N N . VAL A 1 113 ? -7.324 8.633 15.836 1 98.62 113 VAL A N 1
ATOM 950 C CA . VAL A 1 113 ? -7.559 9.891 15.133 1 98.62 113 VAL A CA 1
ATOM 951 C C . VAL A 1 113 ? -6.871 9.859 13.773 1 98.62 113 VAL A C 1
ATOM 953 O O . VAL A 1 113 ? -5.715 9.453 13.664 1 98.62 113 VAL A O 1
ATOM 956 N N . ILE A 1 114 ? -7.566 10.234 12.758 1 98.75 114 ILE A N 1
ATOM 957 C CA . ILE A 1 114 ? -7.008 10.281 11.414 1 98.75 114 ILE A CA 1
ATOM 958 C C . ILE A 1 114 ? -7.266 11.648 10.789 1 98.75 114 ILE A C 1
ATOM 960 O O . ILE A 1 114 ? -8.359 12.203 10.914 1 98.75 114 ILE A O 1
ATOM 964 N N . VAL A 1 115 ? -6.227 12.234 10.227 1 98.25 115 VAL A N 1
ATOM 965 C CA . VAL A 1 115 ? -6.395 13.406 9.375 1 98.25 115 VAL A CA 1
ATOM 966 C C . VAL A 1 115 ? -6.602 12.969 7.93 1 98.25 115 VAL A C 1
ATOM 968 O O . VAL A 1 115 ? -5.676 12.461 7.289 1 98.25 115 VAL A O 1
ATOM 971 N N . SER A 1 116 ? -7.773 13.164 7.426 1 97.75 116 SER A N 1
ATOM 972 C CA . SER A 1 116 ? -8.102 12.711 6.082 1 97.75 116 SER A CA 1
ATOM 973 C C . SER A 1 116 ? -9.281 13.484 5.508 1 97.75 116 SER A C 1
ATOM 975 O O . SER A 1 116 ? -10.211 13.844 6.238 1 97.75 116 SER A O 1
ATOM 977 N N . GLU A 1 117 ? -9.234 13.75 4.219 1 95.25 117 GLU A N 1
ATOM 978 C CA . GLU A 1 117 ? -10.344 14.391 3.514 1 95.25 117 GLU A CA 1
ATOM 979 C C . GLU A 1 117 ? -11.484 13.406 3.275 1 95.25 117 GLU A C 1
ATOM 981 O O . GLU A 1 117 ? -12.609 13.805 2.994 1 95.25 117 GLU A O 1
ATOM 986 N N . ASP A 1 118 ? -11.18 12.102 3.342 1 96.81 118 ASP A N 1
ATOM 987 C CA . ASP A 1 118 ? -12.141 11.062 2.99 1 96.81 118 ASP A CA 1
ATOM 988 C C . ASP A 1 118 ? -13.203 10.914 4.078 1 96.81 118 ASP A C 1
ATOM 990 O O . ASP A 1 118 ? -12.93 10.344 5.137 1 96.81 118 ASP A O 1
ATOM 994 N N . SER A 1 119 ? -14.43 11.211 3.807 1 96.56 119 SER A N 1
ATOM 995 C CA . SER A 1 119 ? -15.516 11.188 4.781 1 96.56 119 SER A CA 1
ATOM 996 C C . SER A 1 119 ? -15.961 9.766 5.082 1 96.56 119 SER A C 1
ATOM 998 O O . SER A 1 119 ? -16.734 9.531 6.02 1 96.56 119 SER A O 1
ATOM 1000 N N . ASP A 1 120 ? -15.461 8.758 4.316 1 97.31 120 ASP A N 1
ATOM 1001 C CA . ASP A 1 120 ? -15.789 7.367 4.598 1 97.31 120 ASP A CA 1
ATOM 1002 C C . ASP A 1 120 ? -15.328 6.969 6 1 97.31 120 ASP A C 1
ATOM 1004 O O . ASP A 1 120 ? -15.938 6.109 6.641 1 97.31 120 ASP A O 1
ATOM 1008 N N . PHE A 1 121 ? -14.32 7.629 6.531 1 98.31 121 PHE A N 1
ATOM 1009 C CA . PHE A 1 121 ? -13.789 7.293 7.848 1 98.31 121 PHE A CA 1
ATOM 1010 C C . PHE A 1 121 ? -14.789 7.66 8.945 1 98.31 121 PHE A C 1
ATOM 1012 O O . PHE A 1 121 ? -14.672 7.195 10.078 1 98.31 121 PHE A O 1
ATOM 1019 N N . ASP A 1 122 ? -15.789 8.516 8.609 1 97.56 122 ASP A N 1
ATOM 1020 C CA . ASP A 1 122 ? -16.797 8.898 9.586 1 97.56 122 ASP A CA 1
ATOM 1021 C C . ASP A 1 122 ? -17.703 7.723 9.945 1 97.56 122 ASP A C 1
ATOM 1023 O O . ASP A 1 122 ? -18.406 7.762 10.945 1 97.56 122 ASP A O 1
ATOM 1027 N N . ARG A 1 123 ? -17.672 6.668 9.188 1 97.44 123 ARG A N 1
ATOM 1028 C CA . ARG A 1 123 ? -18.484 5.484 9.43 1 97.44 123 ARG A CA 1
ATOM 1029 C C . ARG A 1 123 ? -17.859 4.598 10.5 1 97.44 123 ARG A C 1
ATOM 1031 O O . ARG A 1 123 ? -18.5 3.662 10.984 1 97.44 123 ARG A O 1
ATOM 1038 N N . VAL A 1 124 ? -16.688 4.879 10.875 1 98.56 124 VAL A N 1
ATOM 1039 C CA . VAL A 1 124 ? -15.93 4.02 11.781 1 98.56 124 VAL A CA 1
ATOM 1040 C C . VAL A 1 124 ? -16.078 4.527 13.219 1 98.56 124 VAL A C 1
ATOM 1042 O O . VAL A 1 124 ? -15.609 5.617 13.547 1 98.56 124 VAL A O 1
ATOM 1045 N N . ASP A 1 125 ? -16.625 3.814 14.086 1 98 125 ASP A N 1
ATOM 1046 C CA . ASP A 1 125 ? -17.094 4.25 15.398 1 98 125 ASP A CA 1
ATOM 1047 C C . ASP A 1 125 ? -15.93 4.605 16.312 1 98 125 ASP A C 1
ATOM 1049 O O . ASP A 1 125 ? -16.031 5.492 17.156 1 98 125 ASP A O 1
ATOM 1053 N N . TRP A 1 126 ? -14.82 3.938 16.141 1 98.38 126 TRP A N 1
ATOM 1054 C CA . TRP A 1 126 ? -13.711 4.148 17.062 1 98.38 126 TRP A CA 1
ATOM 1055 C C . TRP A 1 126 ? -12.719 5.164 16.5 1 98.38 126 TRP A C 1
ATOM 1057 O O . TRP A 1 126 ? -11.656 5.387 17.078 1 98.38 126 TRP A O 1
ATOM 1067 N N . VAL A 1 127 ? -13.016 5.797 15.352 1 98.44 127 VAL A N 1
ATOM 1068 C CA . VAL A 1 127 ? -12.094 6.715 14.688 1 98.44 127 VAL A CA 1
ATOM 1069 C C . VAL A 1 127 ? -12.68 8.125 14.672 1 98.44 127 VAL A C 1
ATOM 1071 O O . VAL A 1 127 ? -13.852 8.305 14.32 1 98.44 127 VAL A O 1
ATOM 1074 N N . LYS A 1 128 ? -11.898 9.055 15.094 1 98 128 LYS A N 1
ATOM 1075 C CA . LYS A 1 128 ? -12.203 10.461 14.867 1 98 128 LYS A CA 1
ATOM 1076 C C . LYS A 1 128 ? -11.492 10.992 13.633 1 98 128 LYS A C 1
ATOM 1078 O O . LYS A 1 128 ? -10.258 10.961 13.555 1 98 128 LYS A O 1
ATOM 1083 N N . ARG A 1 129 ? -12.234 11.445 12.727 1 98.12 129 ARG A N 1
ATOM 1084 C CA . ARG A 1 129 ? -11.672 12.062 11.523 1 98.12 129 ARG A CA 1
ATOM 1085 C C . ARG A 1 129 ? -11.539 13.57 11.688 1 98.12 129 ARG A C 1
ATOM 1087 O O . ARG A 1 129 ? -12.453 14.234 12.188 1 98.12 129 ARG A O 1
ATOM 1094 N N . VAL A 1 130 ? -10.383 14.047 11.266 1 96.81 130 VAL A N 1
ATOM 1095 C CA . VAL A 1 130 ? -10.086 15.477 11.266 1 96.81 130 VAL A CA 1
ATOM 1096 C C . VAL A 1 130 ? -9.734 15.93 9.852 1 96.81 130 VAL A C 1
ATOM 1098 O O . VAL A 1 130 ? -8.992 15.242 9.141 1 96.81 130 VAL A O 1
ATOM 1101 N N . TRP A 1 131 ? -10.258 17.109 9.43 1 93.56 131 TRP A N 1
ATOM 1102 C CA . TRP A 1 131 ? -9.898 17.656 8.133 1 93.56 131 TRP A CA 1
ATOM 1103 C C . TRP A 1 131 ? -9.914 19.188 8.164 1 93.56 131 TRP A C 1
ATOM 1105 O O . TRP A 1 131 ? -10.523 19.797 9.047 1 93.56 131 TRP A O 1
ATOM 1115 N N . ILE A 1 132 ? -9.242 19.812 7.227 1 83.81 132 ILE A N 1
ATOM 1116 C CA . ILE A 1 132 ? -9.086 21.266 7.125 1 83.81 132 ILE A CA 1
ATOM 1117 C C . ILE A 1 132 ? -10.453 21.922 7.012 1 83.81 132 ILE A C 1
ATOM 1119 O O . ILE A 1 132 ? -11.312 21.469 6.254 1 83.81 132 ILE A O 1
ATOM 1123 N N . GLY A 1 133 ? -10.508 23.281 7.41 1 67 133 GLY A N 1
ATOM 1124 C CA . GLY A 1 133 ? -11.68 24.141 7.371 1 67 133 GLY A CA 1
ATOM 1125 C C . GLY A 1 133 ? -12.805 23.656 8.266 1 67 133 GLY A C 1
ATOM 1126 O O . GLY A 1 133 ? -13.812 24.344 8.438 1 67 133 GLY A O 1
ATOM 1127 N N . ARG A 1 134 ? -12.859 22.5 8.477 1 61.41 134 ARG A N 1
ATOM 1128 C CA . ARG A 1 134 ? -14.039 22.094 9.234 1 61.41 134 ARG A CA 1
ATOM 1129 C C . ARG A 1 134 ? -13.891 22.453 10.711 1 61.41 134 ARG A C 1
ATOM 1131 O O . ARG A 1 134 ? -12.773 22.516 11.234 1 61.41 134 ARG A O 1
ATOM 1138 N N . GLY A 1 135 ? -14.133 23.156 11.609 1 48.56 135 GLY A N 1
ATOM 1139 C CA . GLY A 1 135 ? -14.156 23.719 12.953 1 48.56 135 GLY A CA 1
ATOM 1140 C C . GLY A 1 135 ? -13.328 22.922 13.945 1 48.56 135 GLY A C 1
ATOM 1141 O O . GLY A 1 135 ? -12.539 23.484 14.703 1 48.56 135 GLY A O 1
ATOM 1142 N N . ASP A 1 136 ? -13.711 21.703 14.883 1 46.19 136 ASP A N 1
ATOM 1143 C CA . ASP A 1 136 ? -13.445 21.328 16.266 1 46.19 136 ASP A CA 1
ATOM 1144 C C . ASP A 1 136 ? -12.125 20.578 16.391 1 46.19 136 ASP A C 1
ATOM 1146 O O . ASP A 1 136 ? -12.039 19.406 16.016 1 46.19 136 ASP A O 1
ATOM 1150 N N . VAL A 1 137 ? -10.969 21.031 16 1 43.47 137 VAL A N 1
ATOM 1151 C CA . VAL A 1 137 ? -9.852 20.438 16.719 1 43.47 137 VAL A CA 1
ATOM 1152 C C . VAL A 1 137 ? -9.828 20.938 18.156 1 43.47 137 VAL A C 1
ATOM 1154 O O . VAL A 1 137 ? -10.078 22.125 18.406 1 43.47 137 VAL A O 1
ATOM 1157 N N . MET B 1 1 ? 14.672 -21.281 -1.9 1 93.5 1 MET B N 1
ATOM 1158 C CA . MET B 1 1 ? 14.492 -20.109 -2.76 1 93.5 1 MET B CA 1
ATOM 1159 C C . MET B 1 1 ? 13.156 -19.422 -2.48 1 93.5 1 MET B C 1
ATOM 1161 O O . MET B 1 1 ? 12.164 -20.094 -2.174 1 93.5 1 MET B O 1
ATOM 1165 N N . LYS B 1 2 ? 13.141 -18.094 -2.51 1 98.12 2 LYS B N 1
ATOM 1166 C CA . LYS B 1 2 ? 11.914 -17.328 -2.301 1 98.12 2 LYS B CA 1
ATOM 1167 C C . LYS B 1 2 ? 11.461 -16.656 -3.596 1 98.12 2 LYS B C 1
ATOM 1169 O O . LYS B 1 2 ? 12.289 -16.156 -4.367 1 98.12 2 LYS B O 1
ATOM 1174 N N . ILE B 1 3 ? 10.125 -16.609 -3.789 1 98.69 3 ILE B N 1
ATOM 1175 C CA . ILE B 1 3 ? 9.539 -16 -4.98 1 98.69 3 ILE B CA 1
ATOM 1176 C C . ILE B 1 3 ? 8.43 -15.039 -4.574 1 98.69 3 ILE B C 1
ATOM 1178 O O . ILE B 1 3 ? 7.523 -15.398 -3.824 1 98.69 3 ILE B O 1
ATOM 1182 N N . PHE B 1 4 ? 8.57 -13.836 -5 1 98.88 4 PHE B N 1
ATOM 1183 C CA . PHE B 1 4 ? 7.547 -12.828 -4.746 1 98.88 4 PHE B CA 1
ATOM 1184 C C . PHE B 1 4 ? 6.434 -12.906 -5.781 1 98.88 4 PHE B C 1
ATOM 1186 O O . PHE B 1 4 ? 6.695 -12.891 -6.984 1 98.88 4 PHE B O 1
ATOM 1193 N N . LEU B 1 5 ? 5.227 -13.047 -5.371 1 98.75 5 LEU B N 1
ATOM 1194 C CA . LEU B 1 5 ? 4.078 -13.047 -6.273 1 98.75 5 LEU B CA 1
ATOM 1195 C C . LEU B 1 5 ? 3.42 -11.68 -6.309 1 98.75 5 LEU B C 1
ATOM 1197 O O . LEU B 1 5 ? 2.891 -11.211 -5.297 1 98.75 5 LEU B O 1
ATOM 1201 N N . ASP B 1 6 ? 3.396 -11.078 -7.418 1 98.5 6 ASP B N 1
ATOM 1202 C CA . ASP B 1 6 ? 2.811 -9.758 -7.645 1 98.5 6 ASP B CA 1
ATOM 1203 C C . ASP B 1 6 ? 1.289 -9.844 -7.758 1 98.5 6 ASP B C 1
ATOM 1205 O O . ASP B 1 6 ? 0.732 -10.938 -7.879 1 98.5 6 ASP B O 1
ATOM 1209 N N . ALA B 1 7 ? 0.623 -8.734 -7.707 1 98.56 7 ALA B N 1
ATOM 1210 C CA . ALA B 1 7 ? -0.836 -8.664 -7.684 1 98.56 7 ALA B CA 1
ATOM 1211 C C . ALA B 1 7 ? -1.431 -9.234 -8.969 1 98.56 7 ALA B C 1
ATOM 1213 O O . ALA B 1 7 ? -2.42 -9.969 -8.938 1 98.56 7 ALA B O 1
ATOM 1214 N N . ASN B 1 8 ? -0.825 -8.93 -10.148 1 96.69 8 ASN B N 1
ATOM 1215 C CA . ASN B 1 8 ? -1.403 -9.375 -11.414 1 96.69 8 ASN B CA 1
ATOM 1216 C C . ASN B 1 8 ? -1.518 -10.898 -11.469 1 96.69 8 ASN B C 1
ATOM 1218 O O . ASN B 1 8 ? -2.525 -11.43 -11.938 1 96.69 8 ASN B O 1
ATOM 1222 N N . TYR B 1 9 ? -0.504 -11.5 -11 1 97.38 9 TYR B N 1
ATOM 1223 C CA . TYR B 1 9 ? -0.542 -12.953 -11.023 1 97.38 9 TYR B CA 1
ATOM 1224 C C . TYR B 1 9 ? -1.633 -13.484 -10.102 1 97.38 9 TYR B C 1
ATOM 1226 O O . TYR B 1 9 ? -2.375 -14.398 -10.461 1 97.38 9 TYR B O 1
ATOM 1234 N N . LEU B 1 10 ? -1.712 -12.969 -8.945 1 98.19 10 LEU B N 1
ATOM 1235 C CA . LEU B 1 10 ? -2.707 -13.391 -7.969 1 98.19 10 LEU B CA 1
ATOM 1236 C C . LEU B 1 10 ? -4.117 -13.133 -8.484 1 98.19 10 LEU B C 1
ATOM 1238 O O . LEU B 1 10 ? -5.035 -13.906 -8.195 1 98.19 10 LEU B O 1
ATOM 1242 N N . ILE B 1 11 ? -4.312 -12.07 -9.18 1 98.12 11 ILE B N 1
ATOM 1243 C CA . ILE B 1 11 ? -5.605 -11.742 -9.773 1 98.12 11 ILE B CA 1
ATOM 1244 C C . ILE B 1 11 ? -5.953 -12.773 -10.844 1 98.12 11 ILE B C 1
ATOM 1246 O O . ILE B 1 11 ? -7.07 -13.297 -10.875 1 98.12 11 ILE B O 1
ATOM 1250 N N . TYR B 1 12 ? -4.965 -13.156 -11.648 1 95.81 12 TYR B N 1
ATOM 1251 C CA . TYR B 1 12 ? -5.195 -14.086 -12.75 1 95.81 12 TYR B CA 1
ATOM 1252 C C . TYR B 1 12 ? -5.516 -15.477 -12.227 1 95.81 12 TYR B C 1
ATOM 1254 O O . TYR B 1 12 ? -6.25 -16.234 -12.875 1 95.81 12 TYR B O 1
ATOM 1262 N N . LEU B 1 13 ? -4.961 -15.812 -11.078 1 96.06 13 LEU B N 1
ATOM 1263 C CA . LEU B 1 13 ? -5.258 -17.109 -10.477 1 96.06 13 LEU B CA 1
ATOM 1264 C C . LEU B 1 13 ? -6.734 -17.203 -10.102 1 96.06 13 LEU B C 1
ATOM 1266 O O . LEU B 1 13 ? -7.301 -18.297 -10.078 1 96.06 13 LEU B O 1
ATOM 1270 N N . LYS B 1 14 ? -7.348 -16.016 -9.836 1 95.25 14 LYS B N 1
ATOM 1271 C CA . LYS B 1 14 ? -8.758 -16 -9.453 1 95.25 14 LYS B CA 1
ATOM 1272 C C . LYS B 1 14 ? -9.641 -15.672 -10.648 1 95.25 14 LYS B C 1
ATOM 1274 O O . LYS B 1 14 ? -10.719 -16.25 -10.805 1 95.25 14 LYS B O 1
ATOM 1279 N N . TYR B 1 15 ? -9.203 -14.68 -11.383 1 91.69 15 TYR B N 1
ATOM 1280 C CA . TYR B 1 15 ? -9.961 -14.18 -12.523 1 91.69 15 TYR B CA 1
ATOM 1281 C C . TYR B 1 15 ? -9.055 -14.016 -13.742 1 91.69 15 TYR B C 1
ATOM 1283 O O . TYR B 1 15 ? -8.164 -13.164 -13.75 1 91.69 15 TYR B O 1
ATOM 1291 N N . SER B 1 16 ? -9.375 -14.945 -14.695 1 86.88 16 SER B N 1
ATOM 1292 C CA . SER B 1 16 ? -8.602 -14.898 -15.93 1 86.88 16 SER B CA 1
ATOM 1293 C C . SER B 1 16 ? -9.492 -14.555 -17.125 1 86.88 16 SER B C 1
ATOM 1295 O O . SER B 1 16 ? -10.68 -14.883 -17.125 1 86.88 16 SER B O 1
ATOM 1297 N N . GLU B 1 17 ? -8.828 -13.961 -18.062 1 84.19 17 GLU B N 1
ATOM 1298 C CA . GLU B 1 17 ? -9.562 -13.547 -19.25 1 84.19 17 GLU B CA 1
ATOM 1299 C C . GLU B 1 17 ? -9.953 -14.742 -20.109 1 84.19 17 GLU B C 1
ATOM 1301 O O . GLU B 1 17 ? -10.859 -14.656 -20.938 1 84.19 17 GLU B O 1
ATOM 1306 N N . SER B 1 18 ? -9.195 -15.828 -20 1 90.31 18 SER B N 1
ATOM 1307 C CA . SER B 1 18 ? -9.461 -17.031 -20.797 1 90.31 18 SER B CA 1
ATOM 1308 C C . SER B 1 18 ? -9.031 -18.281 -20.047 1 90.31 18 SER B C 1
ATOM 1310 O O . SER B 1 18 ? -8.227 -18.219 -19.109 1 90.31 18 SER B O 1
ATOM 1312 N N . ASP B 1 19 ? -9.539 -19.344 -20.5 1 91.25 19 ASP B N 1
ATOM 1313 C CA . ASP B 1 19 ? -9.156 -20.641 -19.922 1 91.25 19 ASP B CA 1
ATOM 1314 C C . ASP B 1 19 ? -7.668 -20.906 -20.141 1 91.25 19 ASP B C 1
ATOM 1316 O O . ASP B 1 19 ? -7.008 -21.5 -19.297 1 91.25 19 ASP B O 1
ATOM 1320 N N . GLU B 1 20 ? -7.262 -20.484 -21.188 1 91.25 20 GLU B N 1
ATOM 1321 C CA . GLU B 1 20 ? -5.855 -20.688 -21.516 1 91.25 20 GLU B CA 1
ATOM 1322 C C . GLU B 1 20 ? -4.941 -19.984 -20.516 1 91.25 20 GLU B C 1
ATOM 1324 O O . GLU B 1 20 ? -3.994 -20.594 -20 1 91.25 20 GLU B O 1
ATOM 1329 N N . ILE B 1 21 ? -5.262 -18.75 -20.25 1 90.25 21 ILE B N 1
ATOM 1330 C CA . ILE B 1 21 ? -4.469 -17.984 -19.297 1 90.25 21 ILE B CA 1
ATOM 1331 C C . ILE B 1 21 ? -4.574 -18.609 -17.922 1 90.25 21 ILE B C 1
ATOM 1333 O O . ILE B 1 21 ? -3.582 -18.719 -17.188 1 90.25 21 ILE B O 1
ATOM 1337 N N . PHE B 1 22 ? -5.742 -19.062 -17.609 1 92.44 22 PHE B N 1
ATOM 1338 C CA . PHE B 1 22 ? -5.957 -19.719 -16.328 1 92.44 22 PHE B CA 1
ATOM 1339 C C . PHE B 1 22 ? -5.086 -20.969 -16.203 1 92.44 22 PHE B C 1
ATOM 1341 O O . PHE B 1 22 ? -4.426 -21.172 -15.188 1 92.44 22 PHE B O 1
ATOM 1348 N N . ASP B 1 23 ? -5.082 -21.734 -17.234 1 93.62 23 ASP B N 1
ATOM 1349 C CA . ASP B 1 23 ? -4.281 -22.953 -17.25 1 93.62 23 ASP B CA 1
ATOM 1350 C C . ASP B 1 23 ? -2.797 -22.625 -17.094 1 93.62 23 ASP B C 1
ATOM 1352 O O . ASP B 1 23 ? -2.08 -23.328 -16.375 1 93.62 23 ASP B O 1
ATOM 1356 N N . TYR B 1 24 ? -2.4 -21.609 -17.734 1 93.56 24 TYR B N 1
ATOM 1357 C CA . TYR B 1 24 ? -1.006 -21.203 -17.625 1 93.56 24 TYR B CA 1
ATOM 1358 C C . TYR B 1 24 ? -0.664 -20.781 -16.203 1 93.56 24 TYR B C 1
ATOM 1360 O O . TYR B 1 24 ? 0.412 -21.109 -15.695 1 93.56 24 TYR B O 1
ATOM 1368 N N . CYS B 1 25 ? -1.539 -20.062 -15.602 1 95.06 25 CYS B N 1
ATOM 1369 C CA . CYS B 1 25 ? -1.319 -19.609 -14.234 1 95.06 25 CYS B CA 1
ATOM 1370 C C . CYS B 1 25 ? -1.235 -20.781 -13.273 1 95.06 25 CYS B C 1
ATOM 1372 O O . CYS B 1 25 ? -0.35 -20.844 -12.422 1 95.06 25 CYS B O 1
ATOM 1374 N N . VAL B 1 26 ? -2.105 -21.719 -13.484 1 94.69 26 VAL B N 1
ATOM 1375 C CA . VAL B 1 26 ? -2.148 -22.891 -12.609 1 94.69 26 VAL B CA 1
ATOM 1376 C C . VAL B 1 26 ? -0.895 -23.734 -12.812 1 94.69 26 VAL B C 1
ATOM 1378 O O . VAL B 1 26 ? -0.316 -24.25 -11.852 1 94.69 26 VAL B O 1
ATOM 1381 N N . ASN B 1 27 ? -0.513 -23.875 -14.023 1 95.31 27 ASN B N 1
ATOM 1382 C CA . ASN B 1 27 ? 0.698 -24.625 -14.328 1 95.31 27 ASN B CA 1
ATOM 1383 C C . ASN B 1 27 ? 1.933 -23.984 -13.711 1 95.31 27 ASN B C 1
ATOM 1385 O O . ASN B 1 27 ? 2.809 -24.672 -13.188 1 95.31 27 ASN B O 1
ATOM 1389 N N . LEU B 1 28 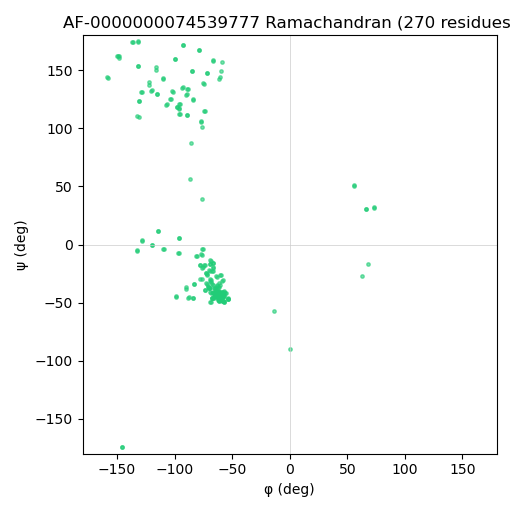? 1.999 -22.719 -13.805 1 96.19 28 LEU B N 1
ATOM 1390 C CA . LEU B 1 28 ? 3.109 -22 -13.18 1 96.19 28 LEU B CA 1
ATOM 1391 C C . LEU B 1 28 ? 3.105 -22.219 -11.664 1 96.19 28 LEU B C 1
ATOM 1393 O O . LEU B 1 28 ? 4.156 -22.453 -11.062 1 96.19 28 LEU B O 1
ATOM 1397 N N . LEU B 1 29 ? 1.99 -22.125 -11.07 1 96.12 29 LEU B N 1
ATOM 1398 C CA . LEU B 1 29 ? 1.884 -22.359 -9.633 1 96.12 29 LEU B CA 1
ATOM 1399 C C . LEU B 1 29 ? 2.426 -23.734 -9.25 1 96.12 29 LEU B C 1
ATOM 1401 O O . LEU B 1 29 ? 3.15 -23.859 -8.266 1 96.12 29 LEU B O 1
ATOM 1405 N N . ARG B 1 30 ? 2.105 -24.672 -10.031 1 95.19 30 ARG B N 1
ATOM 1406 C CA . ARG B 1 30 ? 2.562 -26.031 -9.773 1 95.19 30 ARG B CA 1
ATOM 1407 C C . ARG B 1 30 ? 4.086 -26.109 -9.789 1 95.19 30 ARG B C 1
ATOM 1409 O O . ARG B 1 30 ? 4.684 -26.891 -9.031 1 95.19 30 ARG B O 1
ATOM 1416 N N . LYS B 1 31 ? 4.652 -25.344 -10.609 1 95.12 31 LYS B N 1
ATOM 1417 C CA . LYS B 1 31 ? 6.105 -25.344 -10.758 1 95.12 31 LYS B CA 1
ATOM 1418 C C . LYS B 1 31 ? 6.777 -24.609 -9.594 1 95.12 31 LYS B C 1
ATOM 1420 O O . LYS B 1 31 ? 7.887 -24.969 -9.188 1 95.12 31 LYS B O 1
ATOM 1425 N N . ILE B 1 32 ? 6.082 -23.656 -9.047 1 96.12 32 ILE B N 1
ATOM 1426 C CA . ILE B 1 32 ? 6.797 -22.797 -8.117 1 96.12 32 ILE B CA 1
ATOM 1427 C C . ILE B 1 32 ? 6.309 -23.047 -6.691 1 96.12 32 ILE B C 1
ATOM 1429 O O . ILE B 1 32 ? 6.891 -22.547 -5.727 1 96.12 32 ILE B O 1
ATOM 1433 N N . GLU B 1 33 ? 5.309 -23.891 -6.512 1 95.25 33 GLU B N 1
ATOM 1434 C CA . GLU B 1 33 ? 4.695 -24.094 -5.203 1 95.25 33 GLU B CA 1
ATOM 1435 C C . GLU B 1 33 ? 5.672 -24.75 -4.234 1 95.25 33 GLU B C 1
ATOM 1437 O O . GLU B 1 33 ? 5.449 -24.75 -3.021 1 95.25 33 GLU B O 1
ATOM 1442 N N . LYS B 1 34 ? 6.738 -25.312 -4.703 1 96 34 LYS B N 1
ATOM 1443 C CA . LYS B 1 34 ? 7.742 -25.969 -3.871 1 96 34 LYS B CA 1
ATOM 1444 C C . LYS B 1 34 ? 8.648 -24.953 -3.189 1 96 34 LYS B C 1
ATOM 1446 O O . LYS B 1 34 ? 9.375 -25.281 -2.248 1 96 34 LYS B O 1
ATOM 1451 N N . TYR B 1 35 ? 8.648 -23.797 -3.674 1 97.5 35 TYR B N 1
ATOM 1452 C CA . TYR B 1 35 ? 9.5 -22.75 -3.125 1 97.5 35 TYR B CA 1
ATOM 1453 C C . TYR B 1 35 ? 8.75 -21.938 -2.076 1 97.5 35 TYR B C 1
ATOM 1455 O O . TYR B 1 35 ? 7.57 -22.188 -1.813 1 97.5 35 TYR B O 1
ATOM 1463 N N . ASP B 1 36 ? 9.477 -21.047 -1.373 1 98.06 36 ASP B N 1
ATOM 1464 C CA . ASP B 1 36 ? 8.859 -20.109 -0.441 1 98.06 36 ASP B CA 1
ATOM 1465 C C . ASP B 1 36 ? 8.203 -18.953 -1.186 1 98.06 36 ASP B C 1
ATOM 1467 O O . ASP B 1 36 ? 8.891 -18.047 -1.674 1 98.06 36 ASP B O 1
ATOM 1471 N N . LEU B 1 37 ? 6.902 -18.969 -1.24 1 98.69 37 LEU B N 1
ATOM 1472 C CA . LEU B 1 37 ? 6.156 -17.938 -1.936 1 98.69 37 LEU B CA 1
ATOM 1473 C C . LEU B 1 37 ? 5.824 -16.781 -0.993 1 98.69 37 LEU B C 1
ATOM 1475 O O . LEU B 1 37 ? 5.352 -17 0.124 1 98.69 37 LEU B O 1
ATOM 1479 N N . VAL B 1 38 ? 6.148 -15.547 -1.438 1 98.81 38 VAL B N 1
ATOM 1480 C CA . VAL B 1 38 ? 5.941 -14.398 -0.564 1 98.81 38 VAL B CA 1
ATOM 1481 C C . VAL B 1 38 ? 5.211 -13.289 -1.325 1 98.81 38 VAL B C 1
ATOM 1483 O O . VAL B 1 38 ? 5.219 -13.273 -2.559 1 98.81 38 VAL B O 1
ATOM 1486 N N . THR B 1 39 ? 4.543 -12.5 -0.688 1 98.88 39 THR B N 1
ATOM 1487 C CA . THR B 1 39 ? 3.945 -11.25 -1.14 1 98.88 39 THR B CA 1
ATOM 1488 C C . THR B 1 39 ? 3.939 -10.219 -0.016 1 98.88 39 THR B C 1
ATOM 1490 O O . THR B 1 39 ? 4.648 -10.367 0.979 1 98.88 39 THR B O 1
ATOM 1493 N N . ASN B 1 40 ? 3.346 -9.078 -0.18 1 98.88 40 ASN B N 1
ATOM 1494 C CA . ASN B 1 40 ? 3.148 -8.102 0.883 1 98.88 40 ASN B CA 1
ATOM 1495 C C . ASN B 1 40 ? 1.74 -7.516 0.852 1 98.88 40 ASN B C 1
ATOM 1497 O O . ASN B 1 40 ? 0.955 -7.824 -0.046 1 98.88 40 ASN B O 1
ATOM 1501 N N . MET B 1 41 ? 1.426 -6.73 1.807 1 98.94 41 MET B N 1
ATOM 1502 C CA . MET B 1 41 ? 0.052 -6.262 1.968 1 98.94 41 MET B CA 1
ATOM 1503 C C . MET B 1 41 ? -0.304 -5.238 0.895 1 98.94 41 MET B C 1
ATOM 1505 O O . MET B 1 41 ? -1.482 -5.012 0.614 1 98.94 41 MET B O 1
ATOM 1509 N N . LEU B 1 42 ? 0.689 -4.535 0.311 1 98.94 42 LEU B N 1
ATOM 1510 C CA . LEU B 1 42 ? 0.407 -3.652 -0.814 1 98.94 42 LEU B CA 1
ATOM 1511 C C . LEU B 1 42 ? -0.165 -4.434 -1.991 1 98.94 42 LEU B C 1
ATOM 1513 O O . LEU B 1 42 ? -1.13 -3.998 -2.623 1 98.94 42 LEU B O 1
ATOM 1517 N N . ALA B 1 43 ? 0.423 -5.594 -2.281 1 98.88 43 ALA B N 1
ATOM 1518 C CA . ALA B 1 43 ? -0.076 -6.457 -3.348 1 98.88 43 ALA B CA 1
ATOM 1519 C C . ALA B 1 43 ? -1.479 -6.965 -3.029 1 98.88 43 ALA B C 1
ATOM 1521 O O . ALA B 1 43 ? -2.354 -6.98 -3.9 1 98.88 43 ALA B O 1
ATOM 1522 N N . ILE B 1 44 ? -1.698 -7.367 -1.797 1 98.94 44 ILE B N 1
ATOM 1523 C CA . ILE B 1 44 ? -3.004 -7.859 -1.371 1 98.94 44 ILE B CA 1
ATOM 1524 C C . ILE B 1 44 ? -4.047 -6.754 -1.526 1 98.94 44 ILE B C 1
ATOM 1526 O O . ILE B 1 44 ? -5.164 -7.008 -1.989 1 98.94 44 ILE B O 1
ATOM 1530 N N . ASP B 1 45 ? -3.705 -5.551 -1.104 1 98.88 45 ASP B N 1
ATOM 1531 C CA . ASP B 1 45 ? -4.57 -4.387 -1.277 1 98.88 45 ASP B CA 1
ATOM 1532 C C . ASP B 1 45 ? -4.977 -4.219 -2.74 1 98.88 45 ASP B C 1
ATOM 1534 O O . ASP B 1 45 ? -6.152 -4.004 -3.041 1 98.88 45 ASP B O 1
ATOM 1538 N N . GLU B 1 46 ? -4.027 -4.316 -3.637 1 98.69 46 GLU B N 1
ATOM 1539 C CA . GLU B 1 46 ? -4.266 -4.18 -5.07 1 98.69 46 GLU B CA 1
ATOM 1540 C C . GLU B 1 46 ? -5.168 -5.297 -5.586 1 98.69 46 GLU B C 1
ATOM 1542 O O . GLU B 1 46 ? -6.078 -5.051 -6.383 1 98.69 46 GLU B O 1
ATOM 1547 N N . VAL B 1 47 ? -4.945 -6.504 -5.148 1 98.81 47 VAL B N 1
ATOM 1548 C CA . VAL B 1 47 ? -5.73 -7.66 -5.57 1 98.81 47 VAL B CA 1
ATOM 1549 C C . VAL B 1 47 ? -7.195 -7.457 -5.184 1 98.81 47 VAL B C 1
ATOM 1551 O O . VAL B 1 47 ? -8.094 -7.637 -6.012 1 98.81 47 VAL B O 1
ATOM 1554 N N . ILE B 1 48 ? -7.406 -7.035 -3.957 1 98.88 48 ILE B N 1
ATOM 1555 C CA . ILE B 1 48 ? -8.773 -6.855 -3.477 1 98.88 48 ILE B CA 1
ATOM 1556 C C . ILE B 1 48 ? -9.461 -5.75 -4.273 1 98.88 48 ILE B C 1
ATOM 1558 O O . ILE B 1 48 ? -10.609 -5.898 -4.695 1 98.88 48 ILE B O 1
ATOM 1562 N N . TRP B 1 49 ? -8.766 -4.672 -4.496 1 98.5 49 TRP B N 1
ATOM 1563 C CA . TRP B 1 49 ? -9.328 -3.553 -5.25 1 98.5 49 TRP B CA 1
ATOM 1564 C C . TRP B 1 49 ? -9.773 -4.004 -6.633 1 98.5 49 TRP B C 1
ATOM 1566 O O . TRP B 1 49 ? -10.906 -3.738 -7.043 1 98.5 49 TRP B O 1
ATOM 1576 N N . ILE B 1 50 ? -8.93 -4.691 -7.301 1 98.44 50 ILE B N 1
ATOM 1577 C CA . ILE B 1 50 ? -9.203 -5.074 -8.68 1 98.44 50 ILE B CA 1
ATOM 1578 C C . ILE B 1 50 ? -10.328 -6.102 -8.719 1 98.44 50 ILE B C 1
ATOM 1580 O O . ILE B 1 50 ? -11.305 -5.938 -9.461 1 98.44 50 ILE B O 1
ATOM 1584 N N . LEU B 1 51 ? -10.234 -7.133 -7.918 1 98.56 51 LEU B N 1
ATOM 1585 C CA . LEU B 1 51 ? -11.234 -8.195 -7.953 1 98.56 51 LEU B CA 1
ATOM 1586 C C . LEU B 1 51 ? -12.602 -7.664 -7.531 1 98.56 51 LEU B C 1
ATOM 1588 O O . LEU B 1 51 ? -13.617 -7.965 -8.172 1 98.56 51 LEU B O 1
ATOM 1592 N N . ASN B 1 52 ? -12.602 -6.867 -6.469 1 98.31 52 ASN B N 1
ATOM 1593 C CA . ASN B 1 52 ? -13.875 -6.414 -5.914 1 98.31 52 ASN B CA 1
ATOM 1594 C C . ASN B 1 52 ? -14.406 -5.191 -6.66 1 98.31 52 ASN B C 1
ATOM 1596 O O . ASN B 1 52 ? -15.586 -5.141 -7.008 1 98.31 52 ASN B O 1
ATOM 1600 N N . ARG B 1 53 ? -13.602 -4.223 -6.926 1 95.62 53 ARG B N 1
ATOM 1601 C CA . ARG B 1 53 ? -14.094 -2.953 -7.449 1 95.62 53 ARG B CA 1
ATOM 1602 C C . ARG B 1 53 ? -14.117 -2.959 -8.977 1 95.62 53 ARG B C 1
ATOM 1604 O O . ARG B 1 53 ? -15.008 -2.375 -9.586 1 95.62 53 ARG B O 1
ATOM 1611 N N . LYS B 1 54 ? -13.172 -3.535 -9.508 1 95.31 54 LYS B N 1
ATOM 1612 C CA . LYS B 1 54 ? -13.102 -3.521 -10.969 1 95.31 54 LYS B CA 1
ATOM 1613 C C . LYS B 1 54 ? -13.883 -4.691 -11.57 1 95.31 54 LYS B C 1
ATOM 1615 O O . LYS B 1 54 ? -14.703 -4.5 -12.469 1 95.31 54 LYS B O 1
ATOM 1620 N N . TYR B 1 55 ? -13.727 -5.875 -11.039 1 96.5 55 TYR B N 1
ATOM 1621 C CA . TYR B 1 55 ? -14.352 -7.062 -11.617 1 96.5 55 TYR B CA 1
ATOM 1622 C C . TYR B 1 55 ? -15.656 -7.387 -10.898 1 96.5 55 TYR B C 1
ATOM 1624 O O . TYR B 1 55 ? -16.375 -8.305 -11.297 1 96.5 55 TYR B O 1
ATOM 1632 N N . LYS B 1 56 ? -15.992 -6.734 -9.844 1 96.62 56 LYS B N 1
ATOM 1633 C CA . LYS B 1 56 ? -17.281 -6.766 -9.141 1 96.62 56 LYS B CA 1
ATOM 1634 C C . LYS B 1 56 ? -17.531 -8.141 -8.523 1 96.62 56 LYS B C 1
ATOM 1636 O O . LYS B 1 56 ? -18.672 -8.594 -8.453 1 96.62 56 LYS B O 1
ATOM 1641 N N . ILE B 1 57 ? -16.438 -8.758 -8.164 1 97.56 57 ILE B N 1
ATOM 1642 C CA . ILE B 1 57 ? -16.594 -9.992 -7.406 1 97.56 57 ILE B CA 1
ATOM 1643 C C . ILE B 1 57 ? -16.984 -9.672 -5.969 1 97.56 57 ILE B C 1
ATOM 1645 O O . ILE B 1 57 ? -16.438 -8.742 -5.363 1 97.56 57 ILE B O 1
ATOM 1649 N N . GLU B 1 58 ? -17.875 -10.43 -5.461 1 97.69 58 GLU B N 1
ATOM 1650 C CA . GLU B 1 58 ? -18.344 -10.195 -4.102 1 97.69 58 GLU B CA 1
ATOM 1651 C C . GLU B 1 58 ? -17.219 -10.32 -3.092 1 97.69 58 GLU B C 1
ATOM 1653 O O . GLU B 1 58 ? -16.359 -11.195 -3.221 1 97.69 58 GLU B O 1
ATOM 1658 N N . LEU B 1 59 ? -17.25 -9.492 -2.107 1 97.94 59 LEU B N 1
ATOM 1659 C CA . LEU B 1 59 ? -16.172 -9.422 -1.127 1 97.94 59 LEU B CA 1
ATOM 1660 C C . LEU B 1 59 ? -15.969 -10.766 -0.446 1 97.94 59 LEU B C 1
ATOM 1662 O O . LEU B 1 59 ? -14.828 -11.18 -0.207 1 97.94 59 LEU B O 1
ATOM 1666 N N . ASP B 1 60 ? -17.031 -11.422 -0.093 1 97.5 60 ASP B N 1
ATOM 1667 C CA . ASP B 1 60 ? -16.922 -12.711 0.572 1 97.5 60 ASP B CA 1
ATOM 1668 C C . ASP B 1 60 ? -16.156 -13.719 -0.298 1 97.5 60 ASP B C 1
ATOM 1670 O O . ASP B 1 60 ? -15.375 -14.516 0.21 1 97.5 60 ASP B O 1
ATOM 1674 N N . GLU B 1 61 ? -16.438 -13.688 -1.523 1 98.12 61 GLU B N 1
ATOM 1675 C CA . GLU B 1 61 ? -15.734 -14.57 -2.459 1 98.12 61 GLU B CA 1
ATOM 1676 C C . GLU B 1 61 ? -14.258 -14.203 -2.568 1 98.12 61 GLU B C 1
ATOM 1678 O O . GLU B 1 61 ? -13.398 -15.078 -2.635 1 98.12 61 GLU B O 1
ATOM 1683 N N . VAL B 1 62 ? -13.992 -12.922 -2.611 1 98.69 62 VAL B N 1
ATOM 1684 C CA . VAL B 1 62 ? -12.617 -12.445 -2.682 1 98.69 62 VAL B CA 1
ATOM 1685 C C . VAL B 1 62 ? -11.844 -12.914 -1.446 1 98.69 62 VAL B C 1
ATOM 1687 O O . VAL B 1 62 ? -10.734 -13.43 -1.559 1 98.69 62 VAL B O 1
ATOM 1690 N N . PHE B 1 63 ? -12.414 -12.766 -0.271 1 98.62 63 PHE B N 1
ATOM 1691 C CA . PHE B 1 63 ? -11.711 -13.102 0.963 1 98.62 63 PHE B CA 1
ATOM 1692 C C . PHE B 1 63 ? -11.594 -14.609 1.12 1 98.62 63 PHE B C 1
ATOM 1694 O O . PHE B 1 63 ? -10.602 -15.109 1.664 1 98.62 63 PHE B O 1
ATOM 1701 N N . GLU B 1 64 ? -12.586 -15.336 0.643 1 98.38 64 GLU B N 1
ATOM 1702 C CA . GLU B 1 64 ? -12.445 -16.781 0.617 1 98.38 64 GLU B CA 1
ATOM 1703 C C . GLU B 1 64 ? -11.242 -17.203 -0.223 1 98.38 64 GLU B C 1
ATOM 1705 O O . GLU B 1 64 ? -10.469 -18.078 0.183 1 98.38 64 GLU B O 1
ATOM 1710 N N . TYR B 1 65 ? -11.156 -16.609 -1.348 1 98.5 65 TYR B N 1
ATOM 1711 C CA . TYR B 1 65 ? -10.031 -16.859 -2.244 1 98.5 65 TYR B CA 1
ATOM 1712 C C . TYR B 1 65 ? -8.711 -16.516 -1.573 1 98.5 65 TYR B C 1
ATOM 1714 O O . TYR B 1 65 ? -7.789 -17.328 -1.537 1 98.5 65 TYR B O 1
ATOM 1722 N N . LEU B 1 66 ? -8.602 -15.344 -0.958 1 98.75 66 LEU B N 1
ATOM 1723 C CA . LEU B 1 66 ? -7.363 -14.875 -0.342 1 98.75 66 LEU B CA 1
ATOM 1724 C C . LEU B 1 66 ? -7.027 -15.695 0.898 1 98.75 66 LEU B C 1
ATOM 1726 O O . LEU B 1 66 ? -5.855 -15.953 1.181 1 98.75 66 LEU B O 1
ATOM 1730 N N . ASP B 1 67 ? -8.055 -16.078 1.66 1 98.5 67 ASP B N 1
ATOM 1731 C CA . ASP B 1 67 ? -7.824 -16.938 2.818 1 98.5 67 ASP B CA 1
ATOM 1732 C C . ASP B 1 67 ? -7.141 -18.234 2.406 1 98.5 67 ASP B C 1
ATOM 1734 O O . ASP B 1 67 ? -6.25 -18.719 3.104 1 98.5 67 ASP B O 1
ATOM 1738 N N . ARG B 1 68 ? -7.562 -18.781 1.315 1 97.31 68 ARG B N 1
ATOM 1739 C CA . ARG B 1 68 ? -6.953 -20 0.801 1 97.31 68 ARG B CA 1
ATOM 1740 C C . ARG B 1 68 ? -5.52 -19.75 0.347 1 97.31 68 ARG B C 1
ATOM 1742 O O . ARG B 1 68 ? -4.613 -20.531 0.662 1 97.31 68 ARG B O 1
ATOM 1749 N N . LEU B 1 69 ? -5.359 -18.719 -0.358 1 97.06 69 LEU B N 1
ATOM 1750 C CA . LEU B 1 69 ? -4.039 -18.375 -0.882 1 97.06 69 LEU B CA 1
ATOM 1751 C C . LEU B 1 69 ? -3.047 -18.141 0.251 1 97.06 69 LEU B C 1
ATOM 1753 O O . LEU B 1 69 ? -1.893 -18.562 0.165 1 97.06 69 LEU B O 1
ATOM 1757 N N . LEU B 1 70 ? -3.461 -17.469 1.278 1 97.19 70 LEU B N 1
ATOM 1758 C CA . LEU B 1 70 ? -2.568 -17.031 2.346 1 97.19 70 LEU B CA 1
ATOM 1759 C C . LEU B 1 70 ? -2.209 -18.188 3.264 1 97.19 70 LEU B C 1
ATOM 1761 O O . LEU B 1 70 ? -1.339 -18.062 4.129 1 97.19 70 LEU B O 1
ATOM 1765 N N . SER B 1 71 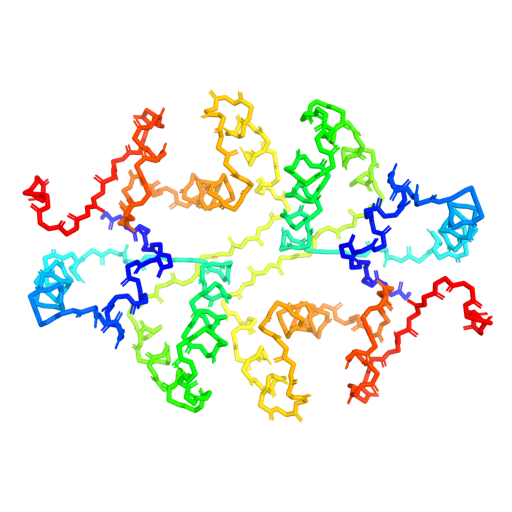? -2.787 -19.344 3.035 1 95.75 71 SER B N 1
ATOM 1766 C CA . SER B 1 71 ? -2.406 -20.531 3.775 1 95.75 71 SER B CA 1
ATOM 1767 C C . SER B 1 71 ? -1.053 -21.062 3.311 1 95.75 71 SER B C 1
ATOM 1769 O O . SER B 1 71 ? -0.396 -21.812 4.031 1 95.75 71 SER B O 1
ATOM 1771 N N . PHE B 1 72 ? -0.554 -20.672 2.145 1 95.25 72 PHE B N 1
ATOM 1772 C CA . PHE B 1 72 ? 0.727 -21.156 1.641 1 95.25 72 PHE B CA 1
ATOM 1773 C C . PHE B 1 72 ? 1.579 -19.984 1.134 1 95.25 72 PHE B C 1
ATOM 1775 O O . PHE B 1 72 ? 2.695 -20.203 0.655 1 95.25 72 PHE B O 1
ATOM 1782 N N . LEU B 1 73 ? 1.036 -18.875 1.133 1 97.69 73 LEU B N 1
ATOM 1783 C CA . LEU B 1 73 ? 1.685 -17.641 0.693 1 97.69 73 LEU B CA 1
ATOM 1784 C C . LEU B 1 73 ? 2.02 -16.75 1.884 1 97.69 73 LEU B C 1
ATOM 1786 O O . LEU B 1 73 ? 1.13 -16.359 2.641 1 97.69 73 LEU B O 1
ATOM 1790 N N . ARG B 1 74 ? 3.277 -16.453 2.051 1 98.25 74 ARG B N 1
ATOM 1791 C CA . ARG B 1 74 ? 3.707 -15.648 3.193 1 98.25 74 ARG B CA 1
ATOM 1792 C C . ARG B 1 74 ? 3.662 -14.156 2.871 1 98.25 74 ARG B C 1
ATOM 1794 O O . ARG B 1 74 ? 4.152 -13.727 1.826 1 98.25 74 ARG B O 1
ATOM 1801 N N . VAL B 1 75 ? 3.123 -13.391 3.756 1 98.81 75 VAL B N 1
ATOM 1802 C CA . VAL B 1 75 ? 3.094 -11.938 3.633 1 98.81 75 VAL B CA 1
ATOM 1803 C C . VAL B 1 75 ? 4.266 -11.328 4.398 1 98.81 75 VAL B C 1
ATOM 1805 O O . VAL B 1 75 ? 4.301 -11.375 5.633 1 98.81 75 VAL B O 1
ATOM 1808 N N . VAL B 1 76 ? 5.191 -10.75 3.723 1 98.81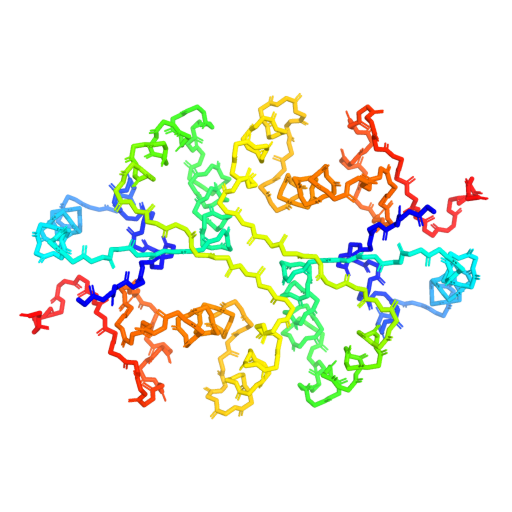 76 VAL B N 1
ATOM 1809 C CA . VAL B 1 76 ? 6.336 -10.133 4.383 1 98.81 76 VAL B CA 1
ATOM 1810 C C . VAL B 1 76 ? 5.977 -8.711 4.805 1 98.81 76 VAL B C 1
ATOM 1812 O O . VAL B 1 76 ? 5.164 -8.047 4.152 1 98.81 76 VAL B O 1
ATOM 1815 N N . PRO B 1 77 ? 6.578 -8.234 5.887 1 98.81 77 PRO B N 1
ATOM 1816 C CA . PRO B 1 77 ? 6.223 -6.91 6.398 1 98.81 77 PRO B CA 1
ATOM 1817 C C . PRO B 1 77 ? 6.742 -5.777 5.516 1 98.81 77 PRO B C 1
ATOM 1819 O O . PRO B 1 77 ? 7.766 -5.938 4.84 1 98.81 77 PRO B O 1
ATOM 1822 N N . ILE B 1 78 ? 5.992 -4.695 5.465 1 98.88 78 ILE B N 1
ATOM 1823 C CA . ILE B 1 78 ? 6.426 -3.41 4.934 1 98.88 78 ILE B CA 1
ATOM 1824 C C . ILE B 1 78 ? 6.715 -2.447 6.082 1 98.88 78 ILE B C 1
ATOM 1826 O O . ILE B 1 78 ? 5.867 -2.236 6.953 1 98.88 78 ILE B O 1
ATOM 1830 N N . GLU B 1 79 ? 7.918 -1.913 6.07 1 98.44 79 GLU B N 1
ATOM 1831 C CA . GLU B 1 79 ? 8.391 -1.12 7.199 1 98.44 79 GLU B CA 1
ATOM 1832 C C . GLU B 1 79 ? 9 0.197 6.734 1 98.44 79 GLU B C 1
ATOM 1834 O O . GLU B 1 79 ? 9.141 0.431 5.531 1 98.44 79 GLU B O 1
ATOM 1839 N N . ALA B 1 80 ? 9.352 1.019 7.785 1 98.5 80 ALA B N 1
ATOM 1840 C CA . ALA B 1 80 ? 9.945 2.32 7.504 1 98.5 80 ALA B CA 1
ATOM 1841 C C . ALA B 1 80 ? 11.234 2.168 6.688 1 98.5 80 ALA B C 1
ATOM 1843 O O . ALA B 1 80 ? 11.539 3.012 5.844 1 98.5 80 ALA B O 1
ATOM 1844 N N . GLU B 1 81 ? 11.922 1.103 6.883 1 98.19 81 GLU B N 1
ATOM 1845 C CA . GLU B 1 81 ? 13.195 0.843 6.223 1 98.19 81 GLU B CA 1
ATOM 1846 C C . GLU B 1 81 ? 13.008 0.653 4.719 1 98.19 81 GLU B C 1
ATOM 1848 O O . GLU B 1 81 ? 13.961 0.786 3.949 1 98.19 81 GLU B O 1
ATOM 1853 N N . ASP B 1 82 ? 11.828 0.359 4.305 1 98.81 82 ASP B N 1
ATOM 1854 C CA . ASP B 1 82 ? 11.562 0.173 2.883 1 98.81 82 ASP B CA 1
ATOM 1855 C C . ASP B 1 82 ? 11.648 1.497 2.129 1 98.81 82 ASP B C 1
ATOM 1857 O O . ASP B 1 82 ? 11.836 1.513 0.91 1 98.81 82 ASP B O 1
ATOM 1861 N N . TYR B 1 83 ? 11.492 2.59 2.857 1 98.81 83 TYR B N 1
ATOM 1862 C CA . TYR B 1 83 ? 11.414 3.902 2.227 1 98.81 83 TYR B CA 1
ATOM 1863 C C . TYR B 1 83 ? 12.703 4.223 1.478 1 98.81 83 TYR B C 1
ATOM 1865 O O . TYR B 1 83 ? 12.664 4.617 0.31 1 98.81 83 TYR B O 1
ATOM 1873 N N . ASP B 1 84 ? 13.836 4.027 2.139 1 98.44 84 ASP B N 1
ATOM 1874 C CA . ASP B 1 84 ? 15.117 4.371 1.517 1 98.44 84 ASP B CA 1
ATOM 1875 C C . ASP B 1 84 ? 15.383 3.498 0.294 1 98.44 84 ASP B C 1
ATOM 1877 O O . ASP B 1 84 ? 15.922 3.973 -0.71 1 98.44 84 ASP B O 1
ATOM 1881 N N . LEU B 1 85 ? 15.039 2.271 0.361 1 98.69 85 LEU B N 1
ATOM 1882 C CA . LEU B 1 85 ? 15.211 1.361 -0.766 1 98.69 85 LEU B CA 1
ATOM 1883 C C . LEU B 1 85 ? 14.281 1.74 -1.916 1 98.69 85 LEU B C 1
ATOM 1885 O O . LEU B 1 85 ? 14.695 1.75 -3.076 1 98.69 85 LEU B O 1
ATOM 1889 N N . MET B 1 86 ? 13.008 2.01 -1.568 1 98.69 86 MET B N 1
ATOM 1890 C CA . MET B 1 86 ? 12.047 2.447 -2.578 1 98.69 86 MET B CA 1
ATOM 1891 C C . MET B 1 86 ? 12.578 3.656 -3.342 1 98.69 86 MET B C 1
ATOM 1893 O O . MET B 1 86 ? 12.492 3.705 -4.57 1 98.69 86 MET B O 1
ATOM 1897 N N . LYS B 1 87 ? 13.086 4.613 -2.566 1 98.38 87 LYS B N 1
ATOM 1898 C CA . LYS B 1 87 ? 13.688 5.812 -3.143 1 98.38 87 LYS B CA 1
ATOM 1899 C C . LYS B 1 87 ? 14.828 5.457 -4.09 1 98.38 87 LYS B C 1
ATOM 1901 O O . LYS B 1 87 ? 14.883 5.949 -5.219 1 98.38 87 LYS B O 1
ATOM 1906 N N . GLU B 1 88 ? 15.711 4.621 -3.65 1 98.19 88 GLU B N 1
ATOM 1907 C CA . GLU B 1 88 ? 16.828 4.16 -4.457 1 98.19 88 GLU B CA 1
ATOM 1908 C C . GLU B 1 88 ? 16.359 3.506 -5.75 1 98.19 88 GLU B C 1
ATOM 1910 O O . GLU B 1 88 ? 16.875 3.795 -6.828 1 98.19 88 GLU B O 1
ATOM 1915 N N . PHE B 1 89 ? 15.398 2.693 -5.691 1 98.62 89 PHE B N 1
ATOM 1916 C CA . PHE B 1 89 ? 14.93 1.926 -6.84 1 98.62 89 PHE B CA 1
ATOM 1917 C C . PHE B 1 89 ? 14.172 2.816 -7.816 1 98.62 89 PHE B C 1
ATOM 1919 O O . PHE B 1 89 ? 14.273 2.646 -9.031 1 98.62 89 PHE B O 1
ATOM 1926 N N . MET B 1 90 ? 13.367 3.738 -7.301 1 98.38 90 MET B N 1
ATOM 1927 C CA . MET B 1 90 ? 12.672 4.656 -8.195 1 98.38 90 MET B CA 1
ATOM 1928 C C . MET B 1 90 ? 13.664 5.512 -8.977 1 98.38 90 MET B C 1
ATOM 1930 O O . MET B 1 90 ? 13.523 5.688 -10.188 1 98.38 90 MET B O 1
ATOM 1934 N N . LEU B 1 91 ? 14.625 6.016 -8.273 1 97.44 91 LEU B N 1
ATOM 1935 C CA . LEU B 1 91 ? 15.617 6.883 -8.906 1 97.44 91 LEU B CA 1
ATOM 1936 C C . LEU B 1 91 ? 16.531 6.082 -9.828 1 97.44 91 LEU B C 1
ATOM 1938 O O . LEU B 1 91 ? 16.922 6.562 -10.891 1 97.44 91 LEU B O 1
ATOM 1942 N N . GLY B 1 92 ? 16.828 4.914 -9.445 1 97.75 92 GLY B N 1
ATOM 1943 C CA . GLY B 1 92 ? 17.812 4.117 -10.164 1 97.75 92 GLY B CA 1
ATOM 1944 C C . GLY B 1 92 ? 17.234 3.4 -11.367 1 97.75 92 GLY B C 1
ATOM 1945 O O . GLY B 1 92 ? 17.922 3.23 -12.383 1 97.75 92 GLY B O 1
ATOM 1946 N N . TYR B 1 93 ? 15.961 2.98 -11.266 1 97.81 93 TYR B N 1
ATOM 1947 C CA . TYR B 1 93 ? 15.391 2.137 -12.305 1 97.81 93 TYR B CA 1
ATOM 1948 C C . TYR B 1 93 ? 14.18 2.809 -12.953 1 97.81 93 TYR B C 1
ATOM 1950 O O . TYR B 1 93 ? 13.57 2.25 -13.867 1 97.81 93 TYR B O 1
ATOM 1958 N N . ASN B 1 94 ? 13.797 3.969 -12.539 1 95.75 94 ASN B N 1
ATOM 1959 C CA . ASN B 1 94 ? 12.648 4.699 -13.07 1 95.75 94 ASN B CA 1
ATOM 1960 C C . ASN B 1 94 ? 11.367 3.871 -12.992 1 95.75 94 ASN B C 1
ATOM 1962 O O . ASN B 1 94 ? 10.672 3.707 -13.992 1 95.75 94 ASN B O 1
ATOM 1966 N N . LEU B 1 95 ? 11.125 3.348 -11.797 1 97.44 95 LEU B N 1
ATOM 1967 C CA . LEU B 1 95 ? 9.938 2.533 -11.547 1 97.44 95 LEU B CA 1
ATOM 1968 C C . LEU B 1 95 ? 8.852 3.354 -10.859 1 97.44 95 LEU B C 1
ATOM 1970 O O . LEU B 1 95 ? 9.141 4.402 -10.273 1 97.44 95 LEU B O 1
ATOM 1974 N N . LYS B 1 96 ? 7.652 2.877 -10.953 1 97.56 96 LYS B N 1
ATOM 1975 C CA . LYS B 1 96 ? 6.551 3.42 -10.164 1 97.56 96 LYS B CA 1
ATOM 1976 C C . LYS B 1 96 ? 6.746 3.15 -8.68 1 97.56 96 LYS B C 1
ATOM 1978 O O . LYS B 1 96 ? 7.496 2.244 -8.305 1 97.56 96 LYS B O 1
ATOM 1983 N N . PRO B 1 97 ? 6.105 3.924 -7.883 1 98.56 97 PRO B N 1
ATOM 1984 C CA . PRO B 1 97 ? 6.312 3.77 -6.438 1 98.56 97 PRO B CA 1
ATOM 1985 C C . PRO B 1 97 ? 5.922 2.385 -5.93 1 98.56 97 PRO B C 1
ATOM 1987 O O . PRO B 1 97 ? 6.691 1.746 -5.207 1 98.56 97 PRO B O 1
ATOM 1990 N N . SER B 1 98 ? 4.77 1.896 -6.367 1 98.69 98 SER B N 1
ATOM 1991 C CA . SER B 1 98 ? 4.316 0.6 -5.871 1 98.69 98 SER B CA 1
ATOM 1992 C C . SER B 1 98 ? 5.281 -0.511 -6.273 1 98.69 98 SER B C 1
ATOM 1994 O O . SER B 1 98 ? 5.594 -1.392 -5.469 1 98.69 98 SER B O 1
ATOM 1996 N N . ASP B 1 99 ? 5.785 -0.48 -7.473 1 98.69 99 ASP B N 1
ATOM 1997 C CA . ASP B 1 99 ? 6.762 -1.457 -7.945 1 98.69 99 ASP B CA 1
ATOM 1998 C C . ASP B 1 99 ? 8.055 -1.373 -7.137 1 98.69 99 ASP B C 1
ATOM 2000 O O . ASP B 1 99 ? 8.641 -2.398 -6.781 1 98.69 99 ASP B O 1
ATOM 2004 N N . SER B 1 100 ? 8.453 -0.158 -6.875 1 98.88 100 SER B N 1
ATOM 2005 C CA . SER B 1 100 ? 9.664 0.061 -6.098 1 98.88 100 SER B CA 1
ATOM 2006 C C . SER B 1 100 ? 9.5 -0.42 -4.66 1 98.88 100 SER B C 1
ATOM 2008 O O . SER B 1 100 ? 10.453 -0.904 -4.047 1 98.88 100 SER B O 1
ATOM 2010 N N . LEU B 1 101 ? 8.312 -0.268 -4.16 1 98.88 101 LEU B N 1
ATOM 2011 C CA . LEU B 1 101 ? 8.039 -0.753 -2.811 1 98.88 101 LEU B CA 1
ATOM 2012 C C . LEU B 1 101 ? 8.023 -2.277 -2.773 1 98.88 101 LEU B C 1
ATOM 2014 O O . LEU B 1 101 ? 8.492 -2.883 -1.808 1 98.88 101 LEU B O 1
ATOM 2018 N N . HIS B 1 102 ? 7.504 -2.938 -3.805 1 98.88 102 HIS B N 1
ATOM 2019 C CA . HIS B 1 102 ? 7.621 -4.387 -3.918 1 98.88 102 HIS B CA 1
ATOM 2020 C C . HIS B 1 102 ? 9.086 -4.82 -3.932 1 98.88 102 HIS B C 1
ATOM 2022 O O . HIS B 1 102 ? 9.469 -5.742 -3.207 1 98.88 102 HIS B O 1
ATOM 2028 N N . LEU B 1 103 ? 9.883 -4.117 -4.688 1 98.88 103 LEU B N 1
ATOM 2029 C CA . LEU B 1 103 ? 11.305 -4.43 -4.754 1 98.88 103 LEU B CA 1
ATOM 2030 C C . LEU B 1 103 ? 11.969 -4.25 -3.393 1 98.88 103 LEU B C 1
ATOM 2032 O O . LEU B 1 103 ? 12.852 -5.023 -3.02 1 98.88 103 LEU B O 1
ATOM 2036 N N . SER B 1 104 ? 11.555 -3.172 -2.703 1 98.88 104 SER B N 1
ATOM 2037 C CA . SER B 1 104 ? 12.102 -2.951 -1.364 1 98.88 104 SER B CA 1
ATOM 2038 C C . SER B 1 104 ? 11.805 -4.133 -0.447 1 98.88 104 SER B C 1
ATOM 2040 O O . SER B 1 104 ? 12.688 -4.602 0.275 1 98.88 104 SER B O 1
ATOM 2042 N N . SER B 1 105 ? 10.562 -4.625 -0.511 1 98.69 105 SER B N 1
ATOM 2043 C CA . SER B 1 105 ? 10.188 -5.809 0.256 1 98.69 105 SER B CA 1
ATOM 2044 C C . SER B 1 105 ? 11.039 -7.012 -0.139 1 98.69 105 SER B C 1
ATOM 2046 O O . SER B 1 105 ? 11.523 -7.746 0.724 1 98.69 105 SER B O 1
ATOM 2048 N N . MET B 1 106 ? 11.219 -7.188 -1.414 1 98.81 106 MET B N 1
ATOM 2049 C CA . MET B 1 106 ? 12.016 -8.297 -1.923 1 98.81 106 MET B CA 1
ATOM 2050 C C . MET B 1 106 ? 13.453 -8.219 -1.415 1 98.81 106 MET B C 1
ATOM 2052 O O . MET B 1 106 ? 13.984 -9.195 -0.883 1 98.81 106 MET B O 1
ATOM 2056 N N . ARG B 1 107 ? 14.023 -7.02 -1.535 1 98.81 107 ARG B N 1
ATOM 2057 C CA . ARG B 1 107 ? 15.414 -6.816 -1.129 1 98.81 107 ARG B CA 1
ATOM 2058 C C . ARG B 1 107 ? 15.594 -7.105 0.356 1 98.81 107 ARG B C 1
ATOM 2060 O O . ARG B 1 107 ? 16.516 -7.832 0.743 1 98.81 107 ARG B O 1
ATOM 2067 N N . ARG B 1 108 ? 14.797 -6.617 1.152 1 98.62 108 ARG B N 1
ATOM 2068 C CA . ARG B 1 108 ? 14.914 -6.746 2.6 1 98.62 108 ARG B CA 1
ATOM 2069 C C . ARG B 1 108 ? 14.727 -8.195 3.041 1 98.62 108 ARG B C 1
ATOM 2071 O O . ARG B 1 108 ? 15.172 -8.578 4.121 1 98.62 108 ARG B O 1
ATOM 2078 N N . HIS B 1 109 ? 14.055 -8.977 2.199 1 98.31 109 HIS B N 1
ATOM 2079 C CA . HIS B 1 109 ? 13.727 -10.328 2.631 1 98.31 109 HIS B CA 1
ATOM 2080 C C . HIS B 1 109 ? 14.445 -11.375 1.781 1 98.31 109 HIS B C 1
ATOM 2082 O O . HIS B 1 109 ? 14.078 -12.547 1.783 1 98.31 109 HIS B O 1
ATOM 2088 N N . GLY B 1 110 ? 15.391 -10.938 0.984 1 98.19 110 GLY B N 1
ATOM 2089 C CA . GLY B 1 110 ? 16.266 -11.836 0.248 1 98.19 110 GLY B CA 1
ATOM 2090 C C . GLY B 1 110 ? 15.57 -12.516 -0.92 1 98.19 110 GLY B C 1
ATOM 2091 O O . GLY B 1 110 ? 15.82 -13.688 -1.199 1 98.19 110 GLY B O 1
ATOM 2092 N N . VAL B 1 111 ? 14.648 -11.867 -1.517 1 98.75 111 VAL B N 1
ATOM 2093 C CA . VAL B 1 111 ? 13.914 -12.391 -2.666 1 98.75 111 VAL B CA 1
ATOM 2094 C C . VAL B 1 111 ? 14.453 -11.766 -3.949 1 98.75 111 VAL B C 1
ATOM 2096 O O . VAL B 1 111 ? 14.602 -10.547 -4.039 1 98.75 111 VAL B O 1
ATOM 2099 N N . SER B 1 112 ? 14.734 -12.562 -4.965 1 98.62 112 SER B N 1
ATOM 2100 C CA . SER B 1 112 ? 15.297 -12.031 -6.203 1 98.62 112 SER B CA 1
ATOM 2101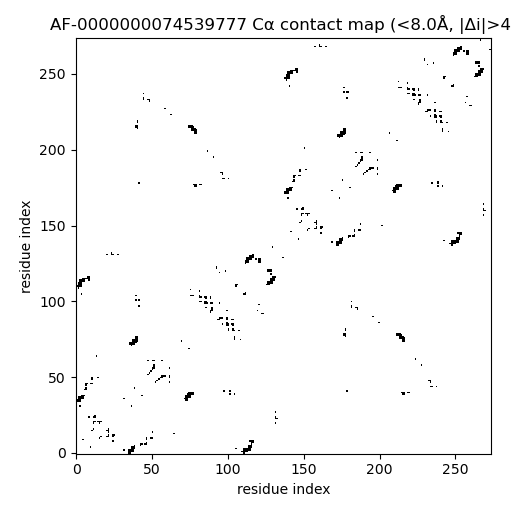 C C . SER B 1 112 ? 14.492 -12.492 -7.418 1 98.62 112 SER B C 1
ATOM 2103 O O . SER B 1 112 ? 14.867 -12.203 -8.555 1 98.62 112 SER B O 1
ATOM 2105 N N . VAL B 1 113 ? 13.414 -13.211 -7.238 1 98.62 113 VAL B N 1
ATOM 2106 C CA . VAL B 1 113 ? 12.531 -13.648 -8.312 1 98.62 113 VAL B CA 1
ATOM 2107 C C . VAL B 1 113 ? 11.125 -13.094 -8.094 1 98.62 113 VAL B C 1
ATOM 2109 O O . VAL B 1 113 ? 10.602 -13.148 -6.977 1 98.62 113 VAL B O 1
ATOM 2112 N N . ILE B 1 114 ? 10.555 -12.555 -9.102 1 98.75 114 ILE B N 1
ATOM 2113 C CA . ILE B 1 114 ? 9.203 -12.016 -9.016 1 98.75 114 ILE B CA 1
ATOM 2114 C C . ILE B 1 114 ? 8.352 -12.578 -10.148 1 98.75 114 ILE B C 1
ATOM 2116 O O . ILE B 1 114 ? 8.805 -12.656 -11.297 1 98.75 114 ILE B O 1
ATOM 2120 N N . VAL B 1 115 ? 7.18 -13.07 -9.812 1 98.38 115 VAL B N 1
ATOM 2121 C CA . VAL B 1 115 ? 6.176 -13.391 -10.82 1 98.38 115 VAL B CA 1
ATOM 2122 C C . VAL B 1 115 ? 5.297 -12.172 -11.086 1 98.38 115 VAL B C 1
ATOM 2124 O O . VAL B 1 115 ? 4.512 -11.766 -10.227 1 98.38 115 VAL B O 1
ATOM 2127 N N . SER B 1 116 ? 5.426 -11.609 -12.25 1 97.94 116 SER B N 1
ATOM 2128 C CA . SER B 1 116 ? 4.699 -10.391 -12.578 1 97.94 116 SER B CA 1
ATOM 2129 C C . SER B 1 116 ? 4.574 -10.211 -14.086 1 97.94 116 SER B C 1
ATOM 2131 O O . SER B 1 116 ? 5.484 -10.562 -14.836 1 97.94 116 SER B O 1
ATOM 2133 N N . GLU B 1 117 ? 3.443 -9.68 -14.508 1 95.5 117 GLU B N 1
ATOM 2134 C CA . GLU B 1 117 ? 3.229 -9.352 -15.914 1 95.5 117 GLU B CA 1
ATOM 2135 C C . GLU B 1 117 ? 3.979 -8.078 -16.297 1 95.5 117 GLU B C 1
ATOM 2137 O O . GLU B 1 117 ? 4.195 -7.816 -17.484 1 95.5 117 GLU B O 1
ATOM 2142 N N . ASP B 1 118 ? 4.328 -7.262 -15.312 1 96.94 118 ASP B N 1
ATOM 2143 C CA . ASP B 1 118 ? 4.918 -5.953 -15.562 1 96.94 118 ASP B CA 1
ATOM 2144 C C . ASP B 1 118 ? 6.363 -6.082 -16.031 1 96.94 118 ASP B C 1
ATOM 2146 O O . ASP B 1 118 ? 7.258 -6.359 -15.234 1 96.94 118 ASP B O 1
ATOM 2150 N N . SER B 1 119 ? 6.676 -5.707 -17.234 1 96.62 119 SER B N 1
ATOM 2151 C CA . SER B 1 119 ? 8 -5.859 -17.828 1 96.62 119 SER B CA 1
ATOM 2152 C C . SER B 1 119 ? 8.969 -4.809 -17.297 1 96.62 119 SER B C 1
ATOM 2154 O O . SER B 1 119 ? 10.172 -4.895 -17.531 1 96.62 119 SER B O 1
ATOM 2156 N N . ASP B 1 120 ? 8.477 -3.816 -16.531 1 97.38 120 ASP B N 1
ATOM 2157 C CA . ASP B 1 120 ? 9.359 -2.828 -15.914 1 97.38 120 ASP B CA 1
ATOM 2158 C C . ASP B 1 120 ? 10.367 -3.496 -14.977 1 97.38 120 ASP B C 1
ATOM 2160 O O . ASP B 1 120 ? 11.484 -3.006 -14.812 1 97.38 120 ASP B O 1
ATOM 2164 N N . PHE B 1 121 ? 10.031 -4.645 -14.438 1 98.38 121 PHE B N 1
ATOM 2165 C CA . PHE B 1 121 ? 10.914 -5.336 -13.508 1 98.38 121 PHE B CA 1
ATOM 2166 C C . PHE B 1 121 ? 12.148 -5.871 -14.227 1 98.38 121 PHE B C 1
ATOM 2168 O O . PHE B 1 121 ? 13.148 -6.211 -13.586 1 98.38 121 PHE B O 1
ATOM 2175 N N . ASP B 1 122 ? 12.078 -5.953 -15.578 1 97.56 122 ASP B N 1
ATOM 2176 C CA . ASP B 1 122 ? 13.219 -6.441 -16.344 1 97.56 122 ASP B CA 1
ATOM 2177 C C . ASP B 1 122 ? 14.375 -5.445 -16.297 1 97.56 122 ASP B C 1
ATOM 2179 O O . ASP B 1 122 ? 15.508 -5.789 -16.625 1 97.56 122 ASP B O 1
ATOM 2183 N N . ARG B 1 123 ? 14.148 -4.25 -15.859 1 97.5 123 ARG B N 1
ATOM 2184 C CA . ARG B 1 123 ? 15.172 -3.217 -15.773 1 97.5 123 ARG B CA 1
ATOM 2185 C C . ARG B 1 123 ? 16.016 -3.393 -14.516 1 97.5 123 ARG B C 1
ATOM 2187 O O . ARG B 1 123 ? 17.047 -2.74 -14.359 1 97.5 123 ARG B O 1
ATOM 2194 N N . VAL B 1 124 ? 15.609 -4.242 -13.656 1 98.56 124 VAL B N 1
ATOM 2195 C CA . VAL B 1 124 ? 16.25 -4.391 -12.352 1 98.56 124 VAL B CA 1
ATOM 2196 C C . VAL B 1 124 ? 17.266 -5.531 -12.406 1 98.56 124 VAL B C 1
ATOM 2198 O O . VAL B 1 124 ? 16.891 -6.695 -12.578 1 98.56 124 VAL B O 1
ATOM 2201 N N . ASP B 1 125 ? 18.484 -5.289 -12.219 1 98 125 ASP B N 1
ATOM 2202 C CA . ASP B 1 125 ? 19.594 -6.188 -12.508 1 98 125 ASP B CA 1
ATOM 2203 C C . ASP B 1 125 ? 19.578 -7.395 -11.57 1 98 125 ASP B C 1
ATOM 2205 O O . ASP B 1 125 ? 19.969 -8.492 -11.961 1 98 125 ASP B O 1
ATOM 2209 N N . TRP B 1 126 ? 19.125 -7.211 -10.359 1 98.38 126 TRP B N 1
ATOM 2210 C CA . TRP B 1 126 ? 19.219 -8.297 -9.391 1 98.38 126 TRP B CA 1
ATOM 2211 C C . TRP B 1 126 ? 17.906 -9.086 -9.328 1 98.38 126 TRP B C 1
ATOM 2213 O O . TRP B 1 126 ? 17.75 -9.969 -8.484 1 98.38 126 TRP B O 1
ATOM 2223 N N . VAL B 1 127 ? 16.938 -8.789 -10.195 1 98.44 127 VAL B N 1
ATOM 2224 C CA . VAL B 1 127 ? 15.625 -9.422 -10.164 1 98.44 127 VAL B CA 1
ATOM 2225 C C . VAL B 1 127 ? 15.406 -10.234 -11.438 1 98.44 127 VAL B C 1
ATOM 2227 O O . VAL B 1 127 ? 15.648 -9.75 -12.539 1 98.44 127 VAL B O 1
ATOM 2230 N N . LYS B 1 128 ? 15.008 -11.453 -11.25 1 97.94 128 LYS B N 1
ATOM 2231 C CA . LYS B 1 128 ? 14.477 -12.25 -12.352 1 97.94 128 LYS B CA 1
ATOM 2232 C C . LYS B 1 128 ? 12.953 -12.188 -12.391 1 97.94 128 LYS B C 1
ATOM 2234 O O . LYS B 1 128 ? 12.289 -12.562 -11.43 1 97.94 128 LYS B O 1
ATOM 2239 N N . ARG B 1 129 ? 12.453 -11.742 -13.461 1 98.19 129 ARG B N 1
ATOM 2240 C CA . ARG B 1 129 ? 11.008 -11.711 -13.664 1 98.19 129 ARG B CA 1
ATOM 2241 C C . ARG B 1 129 ? 10.531 -12.977 -14.383 1 98.19 129 ARG B C 1
ATOM 2243 O O . ARG B 1 129 ? 11.141 -13.414 -15.352 1 98.19 129 ARG B O 1
ATOM 2250 N N . VAL B 1 130 ? 9.461 -13.508 -13.844 1 97.06 130 VAL B N 1
ATOM 2251 C CA . VAL B 1 130 ? 8.797 -14.672 -14.43 1 97.06 130 VAL B CA 1
ATOM 2252 C C . VAL B 1 130 ? 7.34 -14.328 -14.75 1 97.06 130 VAL B C 1
ATOM 2254 O O . VAL B 1 130 ? 6.664 -13.672 -13.953 1 97.06 130 VAL B O 1
ATOM 2257 N N . TRP B 1 131 ? 6.848 -14.805 -15.891 1 94.38 131 TRP B N 1
ATOM 2258 C CA . TRP B 1 131 ? 5.441 -14.602 -16.234 1 94.38 131 TRP B CA 1
ATOM 2259 C C . TRP B 1 131 ? 4.922 -15.766 -17.078 1 94.38 131 TRP B C 1
ATOM 2261 O O . TRP B 1 131 ? 5.703 -16.562 -17.594 1 94.38 131 TRP B O 1
ATOM 2271 N N . ILE B 1 132 ? 3.635 -15.906 -17.156 1 86.56 132 ILE B N 1
ATOM 2272 C CA . ILE B 1 132 ? 2.961 -17 -17.844 1 86.56 132 ILE B CA 1
ATOM 2273 C C . ILE B 1 132 ? 3.35 -17 -19.312 1 86.56 132 ILE B C 1
ATOM 2275 O O . ILE B 1 132 ? 3.354 -15.938 -19.969 1 86.56 132 ILE B O 1
ATOM 2279 N N . GLY B 1 133 ? 3.354 -18.188 -19.875 1 71.38 133 GLY B N 1
ATOM 2280 C CA . GLY B 1 133 ? 3.672 -18.438 -21.266 1 71.38 133 GLY B CA 1
ATOM 2281 C C . GLY B 1 133 ? 5.125 -18.172 -21.594 1 71.38 133 GLY B C 1
ATOM 2282 O O . GLY B 1 133 ? 5.57 -18.438 -22.719 1 71.38 133 GLY B O 1
ATOM 2283 N N . ARG B 1 134 ? 5.82 -17.438 -20.703 1 62.88 134 ARG B N 1
ATOM 2284 C CA . ARG B 1 134 ? 7.203 -17.172 -21.078 1 62.88 134 ARG B CA 1
ATOM 2285 C C . ARG B 1 134 ? 8.109 -18.328 -20.641 1 62.88 134 ARG B C 1
ATOM 2287 O O . ARG B 1 134 ? 7.949 -18.891 -19.562 1 62.88 134 ARG B O 1
ATOM 2294 N N . GLY B 1 135 ? 8.453 -19.328 -21.078 1 51.75 135 GLY B N 1
ATOM 2295 C CA . GLY B 1 135 ? 9.234 -20.531 -20.875 1 51.75 135 GLY B CA 1
ATOM 2296 C C . GLY B 1 135 ? 10.188 -20.438 -19.703 1 51.75 135 GLY B C 1
ATOM 2297 O O . GLY B 1 135 ? 10.688 -21.469 -19.234 1 51.75 135 GLY B O 1
ATOM 2298 N N . ASP B 1 136 ? 11.164 -19.609 -19.406 1 49.59 136 ASP B N 1
ATOM 2299 C CA . ASP B 1 136 ? 12.383 -19.984 -18.688 1 49.59 136 ASP B CA 1
ATOM 2300 C C . ASP B 1 136 ? 12.109 -20.141 -17.188 1 49.59 136 ASP B C 1
ATOM 2302 O O . ASP B 1 136 ? 12.992 -19.922 -16.375 1 49.59 136 ASP B O 1
ATOM 2306 N N . VAL B 1 137 ? 11.078 -20.656 -16.672 1 46.75 137 VAL B N 1
ATOM 2307 C CA . VAL B 1 137 ? 11.172 -21.094 -15.281 1 46.75 137 VAL B CA 1
ATOM 2308 C C . VAL B 1 137 ? 11.938 -22.406 -15.203 1 46.75 137 VAL B C 1
ATOM 2310 O O . VAL B 1 137 ? 11.758 -23.281 -16.062 1 46.75 137 VAL B O 1
#

Nearest PDB structures (foldseek):
  8wmm-assembly1_G  TM=8.563E-01  e=8.783E-08  Chryseobacterium
  3zvk-assembly1_D  TM=8.046E-01  e=2.634E-07  Rickettsia felis
  7by2-assembly1_B-2  TM=8.597E-01  e=5.234E-06  Klebsiella pneumoniae
  5wz4-assembly1_B  TM=8.079E-01  e=2.003E-05  Mycobacterium tuberculosis H37Rv
  5wzf-assembly1_A  TM=8.000E-01  e=1.773E-05  Mycobacterium tuberculosis H37Rv

Organism: Archaeoglobus fulgidus (strain ATCC 49558 / DSM 4304 / JCM 9628 / NBRC 100126 / VC-16) (NCBI:txid224325)

Radius of gyration: 19.15 Å; Cα contacts (8 Å, |Δi|>4): 415; chains: 2; bounding box: 38×56×43 Å

Solvent-accessible surface area (backbone atoms only — not comparable to full-atom values): 14727 Å² total; per-residue (Å²): 111,44,36,34,52,35,34,64,48,59,38,33,69,76,56,49,97,41,70,66,57,33,49,37,44,52,53,49,46,67,71,50,63,84,42,49,38,30,35,34,65,70,35,52,36,50,33,49,41,44,44,36,70,71,67,62,40,54,63,68,58,53,49,53,52,47,56,58,48,52,73,71,37,42,52,47,60,47,44,59,75,33,51,64,44,19,52,49,39,26,72,71,60,71,45,55,51,66,61,16,43,51,49,21,44,26,58,78,67,71,32,42,34,35,35,38,79,62,68,72,49,68,67,40,89,77,40,46,71,40,52,74,88,59,79,92,124,108,44,36,34,51,35,33,64,47,59,37,32,71,74,56,50,96,40,69,65,56,31,51,37,44,54,53,48,44,67,70,50,64,85,43,48,36,30,37,36,65,69,34,52,37,50,33,50,41,44,45,35,69,71,66,62,41,54,62,68,59,52,50,53,52,49,56,59,50,52,72,71,34,43,51,47,62,46,46,58,75,31,50,63,43,19,52,51,39,25,73,71,59,71,45,55,51,65,61,16,41,51,48,22,46,26,58,80,66,70,31,40,33,35,36,38,81,62,67,73,50,67,68,38,89,77,41,46,69,39,47,75,90,57,71,89,120

pLDDT: mean 95.55, std 8.52, range [43.47, 98.94]

Foldseek 3Di:
DEEEEALVLLLCCVDNPDPVSNVQSVVVCVVPLVHAYEYAVLRVVVNQCCVCVVVVDDNVVSVVSVVVVCVSYHHFDQDPQLVVQLVVCCVPQVDDSSVSSRVSSCVVVVHAEYEDPDCSCVSPPSHHYDYTPPDDD/DEEEEALVLLLCCVDNPDPVSNVLSVVVCVVPLPHAYEYAVLRVVVNQCCVCVVVVDDNVVSVVSVVVVCVSYHHFDQDPQLVVQLVVCCVPQVDDSSVSSRVSSCVVVVHAEYEDPDCSCVSPPSHHYDYGPPPDD

Secondary structure (DSSP, 8-state):
-EEEEPHHHHHHHH--SSHHHHHHHHHHHHHHTTSEEEEEHHHHHHHHIIIIIIS---HHHHHHHHHHHTTT-EEEPB-TTHHHHHHHHHHHH---HHHHHHHHHHHHTT--EEE-S-GGGGG-TT-EEE-TTSS--/-EEEEPHHHHHHHH--SSHHHHHHHHHHHHHHTTSEEEEEHHHHHHHHIIIIIIS---HHHHHHHHHHHTTTSEEE-B-TTHHHHHHHHHHHH---HHHHHHHHHHHHTT--EEE-S-GGGGG-TT-EEE-TT----

Sequence (274 aa):
MKIFLDANYLIYLKYSESDEIFDYCVNLLRKIEKYDLVTNMLAIDEVIWILNRKYKIELDEVFEYLDRLLSFLRVVPIEAEDYDLMKEFMLGYNLKPSDSLHLSSMRRHGVSVIVSEDSDFDRVDWVKRVWIGRGDVMKIFLDANYLIYLKYSESDEIFDYCVNLLRKIEKYDLVTNMLAIDEVIWILNRKYKIELDEVFEYLDRLLSFLRVVPIEAEDYDLMKEFMLGYNLKPSDSLHLSSMRRHGVSVIVSEDSDFDRVDWVKRVWIGRGDV